Protein AF-A0A2E5G1D0-F1 (afdb_monomer_lite)

Structure (mmCIF, N/CA/C/O backbone):
data_AF-A0A2E5G1D0-F1
#
_entry.id   AF-A0A2E5G1D0-F1
#
loop_
_atom_site.group_PDB
_atom_site.id
_atom_site.type_symbol
_atom_site.label_atom_id
_atom_site.label_alt_id
_atom_site.label_comp_id
_atom_site.label_asym_id
_atom_site.label_entity_id
_atom_site.label_seq_id
_atom_site.pdbx_PDB_ins_code
_atom_site.Cartn_x
_atom_site.Cartn_y
_atom_site.Cartn_z
_atom_site.occupancy
_atom_site.B_iso_or_equiv
_atom_site.auth_seq_id
_atom_site.auth_comp_id
_atom_site.auth_asym_id
_atom_site.auth_atom_id
_atom_site.pdbx_PDB_model_num
ATOM 1 N N . MET A 1 1 ? -22.733 19.654 31.188 1.00 42.91 1 MET A N 1
ATOM 2 C CA . MET A 1 1 ? -24.028 20.032 30.573 1.00 42.91 1 MET A CA 1
ATOM 3 C C . MET A 1 1 ? -23.781 20.364 29.108 1.00 42.91 1 MET A C 1
ATOM 5 O O . MET A 1 1 ? -23.029 21.291 28.839 1.00 42.91 1 MET A O 1
ATOM 9 N N . ILE A 1 2 ? -24.330 19.586 28.171 1.00 40.69 2 ILE A N 1
ATOM 10 C CA . ILE A 1 2 ? -24.191 19.854 26.728 1.00 40.69 2 ILE A CA 1
ATOM 11 C C . ILE A 1 2 ? -25.082 21.053 26.389 1.00 40.69 2 ILE A C 1
ATOM 13 O O . ILE A 1 2 ? -26.274 21.034 26.696 1.00 40.69 2 ILE A O 1
ATOM 17 N N . GLN A 1 3 ? -24.521 22.111 25.799 1.00 69.62 3 GLN A N 1
ATOM 18 C CA . GLN A 1 3 ? -25.298 23.305 25.474 1.00 69.62 3 GLN A CA 1
ATOM 19 C C . GLN A 1 3 ? -26.233 23.012 24.290 1.00 69.62 3 GLN A C 1
ATOM 21 O O . GLN A 1 3 ? -25.892 22.269 23.371 1.00 69.62 3 GLN A O 1
ATOM 26 N N . GLN A 1 4 ? -27.420 23.624 24.266 1.00 58.66 4 GLN A N 1
ATOM 27 C CA . GLN A 1 4 ? -28.449 23.402 23.234 1.00 58.66 4 GLN A CA 1
ATOM 28 C C . GLN A 1 4 ? -27.924 23.639 21.798 1.00 58.66 4 GLN A C 1
ATOM 30 O O . GLN A 1 4 ? -28.352 22.986 20.844 1.00 58.66 4 GLN A O 1
ATOM 35 N N . LYS A 1 5 ? -26.929 24.527 21.658 1.00 51.16 5 LYS A N 1
ATOM 36 C CA . LYS A 1 5 ? -26.198 24.808 20.412 1.00 51.16 5 LYS A CA 1
ATOM 37 C C . LYS A 1 5 ? -25.339 23.628 19.931 1.00 51.16 5 LYS A C 1
ATOM 39 O O . LYS A 1 5 ? -25.249 23.392 18.727 1.00 51.16 5 LYS A O 1
ATOM 44 N N . ASP A 1 6 ? -24.756 22.869 20.856 1.00 48.66 6 ASP A N 1
ATOM 45 C CA . ASP A 1 6 ? -23.910 21.711 20.562 1.00 48.66 6 ASP A CA 1
ATOM 46 C C . ASP A 1 6 ? -24.783 20.534 20.124 1.00 48.66 6 ASP A C 1
ATOM 48 O O . ASP A 1 6 ? -24.482 19.869 19.136 1.00 48.66 6 ASP A O 1
ATOM 52 N N . LEU A 1 7 ? -25.950 20.370 20.759 1.00 51.25 7 LEU A N 1
ATOM 53 C CA . LEU A 1 7 ? -26.967 19.407 20.338 1.00 51.25 7 LEU A CA 1
ATOM 54 C C . LEU A 1 7 ? -27.503 19.714 18.928 1.00 51.25 7 LEU A C 1
ATOM 56 O O . LEU A 1 7 ? -27.699 18.806 18.121 1.00 51.25 7 LEU A O 1
ATOM 60 N N . ALA A 1 8 ? -27.722 20.990 18.599 1.00 59.88 8 ALA A N 1
ATOM 61 C CA . ALA A 1 8 ? -28.153 21.401 17.264 1.00 59.88 8 ALA A CA 1
ATOM 62 C C . ALA A 1 8 ? -27.062 21.188 16.198 1.00 59.88 8 ALA A C 1
ATOM 64 O O . ALA A 1 8 ? -27.377 20.778 15.078 1.00 59.88 8 ALA A O 1
ATOM 65 N N . ARG A 1 9 ? -25.785 21.425 16.538 1.00 57.41 9 ARG A N 1
ATOM 66 C CA . ARG A 1 9 ? -24.637 21.105 15.671 1.00 57.41 9 ARG A CA 1
ATOM 67 C C . ARG A 1 9 ? -24.500 19.604 15.448 1.00 57.41 9 ARG A C 1
ATOM 69 O O . ARG A 1 9 ? -24.369 19.192 14.302 1.00 57.41 9 ARG A O 1
ATOM 76 N N . PHE A 1 10 ? -24.619 18.799 16.501 1.00 51.34 10 PHE A N 1
ATOM 77 C CA . PHE A 1 10 ? -24.565 17.342 16.411 1.00 51.34 10 PHE A CA 1
ATOM 78 C C . PHE A 1 10 ? -25.712 16.773 15.567 1.00 51.34 10 PHE A C 1
ATOM 80 O O . PHE A 1 10 ? -25.482 15.958 14.682 1.00 51.34 10 PHE A O 1
ATOM 87 N N . LYS A 1 11 ? -26.946 17.260 15.754 1.00 53.81 11 LYS A N 1
ATOM 88 C CA . LYS A 1 11 ? -28.095 16.852 14.926 1.00 53.81 11 LYS A CA 1
ATOM 89 C C . LYS A 1 11 ? -27.927 17.232 13.454 1.00 53.81 11 LYS A C 1
ATOM 91 O O . LYS A 1 11 ? -28.353 16.466 12.595 1.00 53.81 11 LYS A O 1
ATOM 96 N N . ARG A 1 12 ? -27.320 18.388 13.147 1.00 54.50 12 ARG A N 1
ATOM 97 C CA . ARG A 1 12 ? -26.972 18.756 11.761 1.00 54.50 12 ARG A CA 1
ATOM 98 C C . ARG A 1 12 ? -25.892 17.845 11.203 1.00 54.50 12 ARG A C 1
ATOM 100 O O . ARG A 1 12 ? -26.099 17.314 10.126 1.00 54.50 12 ARG A O 1
ATOM 107 N N . PHE A 1 13 ? -24.819 17.631 11.960 1.00 52.62 13 PHE A N 1
ATOM 108 C CA . PHE A 1 13 ? -23.730 16.721 11.618 1.00 52.62 13 PHE A CA 1
ATOM 109 C C . PHE A 1 13 ? -24.253 15.315 11.303 1.00 52.62 13 PHE A C 1
ATOM 111 O O . PHE A 1 13 ? -24.001 14.810 10.217 1.00 52.62 13 PHE A O 1
ATOM 118 N N . ALA A 1 14 ? -25.071 14.731 12.182 1.00 51.31 14 ALA A N 1
ATOM 119 C CA . ALA A 1 14 ? -25.704 13.432 11.971 1.00 51.31 14 ALA A CA 1
ATOM 120 C C . ALA A 1 14 ? -26.655 13.422 10.757 1.00 51.31 14 ALA A C 1
ATOM 122 O O . ALA A 1 14 ? -26.628 12.481 9.970 1.00 51.31 14 ALA A O 1
ATOM 123 N N . LYS A 1 15 ? -27.451 14.486 10.548 1.00 52.53 15 LYS A N 1
ATOM 124 C CA . LYS A 1 15 ? -28.311 14.632 9.354 1.00 52.53 15 LYS A CA 1
ATOM 125 C C . LYS A 1 15 ? -27.527 14.765 8.047 1.00 52.53 15 LYS A C 1
ATOM 127 O O . LYS A 1 15 ? -28.057 14.402 7.006 1.00 52.53 15 LYS A O 1
ATOM 132 N N . SER A 1 16 ? -26.296 15.268 8.089 1.00 48.97 16 SER A N 1
ATOM 133 C CA . SER A 1 16 ? -25.366 15.296 6.952 1.00 48.97 16 SER A CA 1
ATOM 134 C C . SER A 1 16 ? -24.532 14.011 6.823 1.00 48.97 16 SER A C 1
ATOM 136 O O . SER A 1 16 ? -23.494 14.028 6.172 1.00 48.97 16 SER A O 1
ATOM 138 N N . SER A 1 17 ? -24.987 12.899 7.412 1.00 45.53 17 SER A N 1
ATOM 139 C CA . SER A 1 17 ? -24.299 11.593 7.447 1.00 45.53 17 SER A CA 1
ATOM 140 C C . SER A 1 17 ? -23.050 11.532 8.338 1.00 45.53 17 SER A C 1
ATOM 142 O O . SER A 1 17 ? -22.237 10.623 8.212 1.00 45.53 17 SER A O 1
ATOM 144 N N . GLY A 1 18 ? -22.883 12.477 9.265 1.00 50.41 18 GLY A N 1
ATOM 145 C CA . GLY A 1 18 ? -21.722 12.549 10.153 1.00 50.41 18 GLY A CA 1
ATOM 146 C C . GLY A 1 18 ? -20.414 12.807 9.399 1.00 50.41 18 GLY A C 1
ATOM 147 O O . GLY A 1 18 ? -20.394 13.509 8.388 1.00 50.41 18 GLY A O 1
ATOM 148 N N . ILE A 1 19 ? -19.302 12.239 9.881 1.00 50.84 19 ILE A N 1
ATOM 149 C CA . ILE A 1 19 ? -18.080 12.087 9.078 1.00 50.84 19 ILE A CA 1
ATOM 150 C C . ILE A 1 19 ? -18.416 11.008 8.038 1.00 50.84 19 ILE A C 1
ATOM 152 O O . ILE A 1 19 ? -18.193 9.827 8.277 1.00 50.84 19 ILE A O 1
ATOM 156 N N . GLY A 1 20 ? -19.027 11.407 6.917 1.00 48.38 20 GLY A N 1
ATOM 157 C CA . GLY A 1 20 ? -19.518 10.477 5.890 1.00 48.38 20 GLY A CA 1
ATOM 158 C C . GLY A 1 20 ? -18.427 9.562 5.315 1.00 48.38 20 GLY A C 1
ATOM 159 O O . GLY A 1 20 ? -18.717 8.437 4.924 1.00 48.38 20 GLY A O 1
ATOM 160 N N . GLN A 1 21 ? -17.167 10.014 5.335 1.00 56.38 21 GLN A N 1
ATOM 161 C CA . GLN A 1 21 ? -15.966 9.196 5.164 1.00 56.38 21 GLN A CA 1
ATOM 162 C C . GLN A 1 21 ? -14.820 9.758 6.011 1.00 56.38 21 GLN A C 1
ATOM 164 O O . GLN A 1 21 ? -14.617 10.974 6.051 1.00 56.38 21 GLN A O 1
ATOM 169 N N . ALA A 1 22 ? -14.052 8.898 6.688 1.00 66.31 22 ALA A N 1
ATOM 170 C CA . ALA A 1 22 ? -12.835 9.338 7.359 1.00 66.31 22 ALA A CA 1
ATOM 171 C C . ALA A 1 22 ? -11.842 9.843 6.304 1.00 66.31 22 ALA A C 1
ATOM 173 O O . ALA A 1 22 ? -11.502 9.116 5.376 1.00 66.31 22 ALA A O 1
ATOM 174 N N . VAL A 1 23 ? -11.337 11.069 6.459 1.00 75.00 23 VAL A N 1
ATOM 175 C CA . VAL A 1 23 ? -10.375 11.689 5.519 1.00 75.00 23 VAL A CA 1
ATOM 176 C C . VAL A 1 23 ? -9.174 10.774 5.243 1.00 75.00 23 VAL A C 1
ATOM 178 O O . VAL A 1 23 ? -8.674 10.705 4.122 1.00 75.00 23 VAL A O 1
ATOM 181 N N . ASN A 1 24 ? -8.751 10.025 6.260 1.00 81.44 24 ASN A N 1
ATOM 182 C CA . ASN A 1 24 ? -7.641 9.084 6.175 1.00 81.44 24 ASN A CA 1
ATOM 183 C C . ASN A 1 24 ? -7.979 7.832 5.350 1.00 81.44 24 ASN A C 1
ATOM 185 O O . ASN A 1 24 ? -7.092 7.306 4.684 1.00 81.44 24 ASN A O 1
ATOM 189 N N . LEU A 1 25 ? -9.249 7.408 5.313 1.00 85.81 25 LEU A N 1
ATOM 190 C CA . LEU A 1 25 ? -9.719 6.349 4.416 1.00 85.81 25 LEU A CA 1
ATOM 191 C C . LEU A 1 25 ? -9.649 6.809 2.959 1.00 85.81 25 LEU A C 1
ATOM 193 O O . LEU A 1 25 ? -9.061 6.124 2.132 1.00 85.81 25 LEU A O 1
ATOM 197 N N . THR A 1 26 ? -10.183 7.993 2.647 1.00 88.19 26 THR A N 1
ATOM 198 C CA . THR A 1 26 ? -10.142 8.539 1.281 1.00 88.19 26 THR A CA 1
ATOM 199 C C . THR A 1 26 ? -8.700 8.713 0.800 1.00 88.19 26 THR A C 1
ATOM 201 O O . THR A 1 26 ? -8.365 8.344 -0.325 1.00 88.19 26 THR A O 1
ATOM 204 N N . LYS A 1 27 ? -7.816 9.228 1.664 1.00 90.25 27 LYS A N 1
ATOM 205 C CA . LYS A 1 27 ? -6.396 9.389 1.340 1.00 90.25 27 LYS A CA 1
ATOM 206 C C . LYS A 1 27 ? -5.689 8.045 1.146 1.00 90.25 27 LYS A C 1
ATOM 208 O O . LYS A 1 27 ? -4.978 7.882 0.159 1.00 90.25 27 LYS A O 1
ATOM 213 N N . GLY A 1 28 ? -5.908 7.078 2.037 1.00 92.69 28 GLY A N 1
ATOM 214 C CA . GLY A 1 28 ? -5.351 5.731 1.903 1.00 92.69 28 GLY A CA 1
ATOM 215 C C . GLY A 1 28 ? -5.832 5.014 0.637 1.00 92.69 28 GLY A C 1
ATOM 216 O O . GLY A 1 28 ? -5.042 4.350 -0.030 1.00 92.69 28 GLY A O 1
ATOM 217 N N . GLN A 1 29 ? -7.098 5.186 0.252 1.00 94.75 29 GLN A N 1
ATOM 218 C CA . GLN A 1 29 ? -7.652 4.649 -0.996 1.00 94.75 29 GLN A CA 1
ATOM 219 C C . GLN A 1 29 ? -7.019 5.285 -2.237 1.00 94.75 29 GLN A C 1
ATOM 221 O O . GLN A 1 29 ? -6.691 4.568 -3.180 1.00 94.75 29 GLN A O 1
ATOM 226 N N . ALA A 1 30 ? -6.808 6.604 -2.232 1.00 94.75 30 ALA A N 1
ATOM 227 C CA . ALA A 1 30 ? -6.166 7.304 -3.342 1.00 94.75 30 ALA A CA 1
ATOM 228 C C . ALA A 1 30 ? -4.717 6.838 -3.552 1.00 94.75 30 ALA A C 1
ATOM 230 O O . ALA A 1 30 ? -4.339 6.501 -4.672 1.00 94.75 30 ALA A O 1
ATOM 231 N N . ILE A 1 31 ? -3.927 6.739 -2.474 1.00 96.44 31 ILE A N 1
ATOM 232 C CA . ILE A 1 31 ? -2.549 6.229 -2.557 1.00 96.44 31 ILE A CA 1
ATOM 233 C C . ILE A 1 31 ? -2.560 4.776 -3.046 1.00 96.44 31 ILE A C 1
ATOM 235 O O . ILE A 1 31 ? -1.776 4.419 -3.919 1.00 96.44 31 ILE A O 1
ATOM 239 N N . LYS A 1 32 ? -3.477 3.940 -2.539 1.00 97.31 32 LYS A N 1
ATOM 240 C CA . LYS A 1 32 ? -3.596 2.537 -2.963 1.00 97.31 32 LYS A CA 1
ATOM 241 C C . LYS A 1 32 ? -3.893 2.419 -4.459 1.00 97.31 32 LYS A C 1
ATOM 243 O O . LYS A 1 32 ? -3.304 1.571 -5.119 1.00 97.31 32 LYS A O 1
ATOM 248 N N . ALA A 1 33 ? -4.788 3.254 -4.987 1.00 97.19 33 ALA A N 1
ATOM 249 C CA . ALA A 1 33 ? -5.126 3.266 -6.408 1.00 97.19 33 ALA A CA 1
ATOM 250 C C . ALA A 1 33 ? -3.924 3.666 -7.278 1.00 97.19 33 ALA A C 1
ATOM 252 O O . ALA A 1 33 ? -3.650 3.001 -8.274 1.00 97.19 33 ALA A O 1
ATOM 253 N N . ASP A 1 34 ? -3.177 4.695 -6.869 1.00 96.31 34 ASP A N 1
ATOM 254 C CA . ASP A 1 34 ? -1.943 5.108 -7.545 1.00 96.31 34 ASP A CA 1
ATOM 255 C C . ASP A 1 34 ? -0.890 3.992 -7.547 1.00 96.31 34 ASP A C 1
ATOM 257 O O . ASP A 1 34 ? -0.278 3.709 -8.576 1.00 96.31 34 ASP A O 1
ATOM 261 N N . VAL A 1 35 ? -0.705 3.326 -6.405 1.00 97.38 35 VAL A N 1
ATOM 262 C CA . VAL A 1 35 ? 0.211 2.188 -6.272 1.00 97.38 35 VAL A CA 1
ATOM 263 C C . VAL A 1 35 ? -0.225 1.027 -7.171 1.00 97.38 35 VAL A C 1
ATOM 265 O O . VAL A 1 35 ? 0.602 0.488 -7.901 1.00 97.38 35 VAL A O 1
ATOM 268 N N . ALA A 1 36 ? -1.513 0.675 -7.179 1.00 97.25 36 ALA A N 1
ATOM 269 C CA . ALA A 1 36 ? -2.047 -0.402 -8.011 1.00 97.25 36 ALA A CA 1
ATOM 270 C C . ALA A 1 36 ? -1.873 -0.128 -9.514 1.00 97.25 36 ALA A C 1
ATOM 272 O O . ALA A 1 36 ? -1.530 -1.039 -10.267 1.00 97.25 36 ALA A O 1
ATOM 273 N N . ALA A 1 37 ? -2.073 1.121 -9.947 1.00 95.81 37 ALA A N 1
ATOM 274 C CA . ALA A 1 37 ? -1.852 1.520 -11.334 1.00 95.81 37 ALA A CA 1
ATOM 275 C C . ALA A 1 37 ? -0.384 1.321 -11.744 1.00 95.81 37 ALA A C 1
ATOM 277 O O . ALA A 1 37 ? -0.118 0.661 -12.745 1.00 95.81 37 ALA A O 1
ATOM 278 N N . MET A 1 38 ? 0.565 1.787 -10.923 1.00 96.75 38 MET A N 1
ATOM 279 C CA . MET A 1 38 ? 1.992 1.591 -11.199 1.00 96.75 38 MET A CA 1
ATOM 280 C C . MET A 1 38 ? 2.400 0.116 -11.192 1.00 96.75 38 MET A C 1
ATOM 282 O O . MET A 1 38 ? 3.178 -0.295 -12.047 1.00 96.75 38 MET A O 1
ATOM 286 N N . MET A 1 39 ? 1.869 -0.693 -10.266 1.00 95.38 39 MET A N 1
ATOM 287 C CA . MET A 1 39 ? 2.109 -2.143 -10.253 1.00 95.38 39 MET A CA 1
ATOM 288 C C . MET A 1 39 ? 1.682 -2.786 -11.574 1.00 95.38 39 MET A C 1
ATOM 290 O O . MET A 1 39 ? 2.439 -3.563 -12.153 1.00 95.38 39 MET A O 1
ATOM 294 N N . ALA A 1 40 ? 0.486 -2.445 -12.062 1.00 95.00 40 ALA A N 1
ATOM 295 C CA . ALA A 1 40 ? -0.016 -2.955 -13.331 1.00 95.00 40 ALA A CA 1
ATOM 296 C C . ALA A 1 40 ? 0.871 -2.507 -14.502 1.00 95.00 40 ALA A C 1
ATOM 298 O O . ALA A 1 40 ? 1.248 -3.333 -15.329 1.00 95.00 40 ALA A O 1
ATOM 299 N N . SER A 1 41 ? 1.263 -1.231 -14.537 1.00 95.69 41 SER A N 1
ATOM 300 C CA . SER A 1 41 ? 2.150 -0.685 -15.569 1.00 95.69 41 SER A CA 1
ATOM 301 C C . SER A 1 41 ? 3.525 -1.358 -15.584 1.00 95.69 41 SER A C 1
ATOM 303 O O . SER A 1 41 ? 4.009 -1.724 -16.653 1.00 95.69 41 SER A O 1
ATOM 305 N N . PHE A 1 42 ? 4.149 -1.556 -14.419 1.00 94.44 42 PHE A N 1
ATOM 306 C CA . PHE A 1 42 ? 5.469 -2.185 -14.314 1.00 94.44 42 PHE A CA 1
ATOM 307 C C . PHE A 1 42 ? 5.430 -3.674 -14.647 1.00 94.44 42 PHE A C 1
ATOM 309 O O . PHE A 1 42 ? 6.320 -4.168 -15.334 1.00 94.44 42 PHE A O 1
ATOM 316 N N . SER A 1 43 ? 4.378 -4.377 -14.223 1.00 90.88 43 SER A N 1
ATOM 317 C CA . SER A 1 43 ? 4.178 -5.777 -14.596 1.00 90.88 43 SER A CA 1
ATOM 318 C C . SER A 1 43 ? 3.940 -5.932 -16.097 1.00 90.88 43 SER A C 1
ATOM 320 O O . SER A 1 43 ? 4.459 -6.867 -16.689 1.00 90.88 43 SER A O 1
ATOM 322 N N . ALA A 1 44 ? 3.172 -5.034 -16.718 1.00 91.44 44 ALA A N 1
ATOM 323 C CA . ALA A 1 44 ? 2.834 -5.125 -18.137 1.00 91.44 44 ALA A CA 1
ATOM 324 C C . ALA A 1 44 ? 3.973 -4.683 -19.069 1.00 91.44 44 ALA A C 1
ATOM 326 O O . ALA A 1 44 ? 3.970 -5.040 -20.245 1.00 91.44 44 ALA A O 1
ATOM 327 N N . CYS A 1 45 ? 4.924 -3.874 -18.587 1.00 92.31 45 CYS A N 1
ATOM 328 C CA . CYS A 1 45 ? 6.049 -3.420 -19.406 1.00 92.31 45 CYS A CA 1
ATOM 329 C C . CYS A 1 45 ? 7.237 -4.393 -19.413 1.00 92.31 45 CYS A C 1
ATOM 331 O O . CYS A 1 45 ? 8.175 -4.199 -20.185 1.00 92.31 45 CYS A O 1
ATOM 333 N N . MET A 1 46 ? 7.220 -5.411 -18.557 1.00 90.81 46 MET A N 1
ATOM 334 C CA . MET A 1 46 ? 8.196 -6.495 -18.545 1.00 90.81 46 MET A CA 1
ATOM 335 C C . MET A 1 46 ? 7.684 -7.646 -19.416 1.00 90.81 46 MET A C 1
ATOM 337 O O . MET A 1 46 ? 6.520 -8.020 -19.328 1.00 90.81 46 MET A O 1
ATOM 341 N N . ASP A 1 47 ? 8.550 -8.172 -20.273 1.00 87.44 47 ASP A N 1
ATOM 342 C CA . ASP A 1 47 ? 8.278 -9.308 -21.151 1.00 87.44 47 ASP A CA 1
ATOM 343 C C . ASP A 1 47 ? 9.069 -10.517 -20.638 1.00 87.44 47 ASP A C 1
ATOM 345 O O . ASP A 1 47 ? 10.302 -10.475 -20.578 1.00 87.44 47 ASP A O 1
ATOM 349 N N . ASP A 1 48 ? 8.355 -11.567 -20.229 1.00 83.44 48 ASP A N 1
ATOM 350 C CA . ASP A 1 48 ? 8.939 -12.778 -19.638 1.00 83.44 48 ASP A CA 1
ATOM 351 C C . ASP A 1 48 ? 9.827 -13.545 -20.633 1.00 83.44 48 ASP A C 1
ATOM 353 O O . ASP A 1 48 ? 10.748 -14.254 -20.219 1.00 83.44 48 ASP A O 1
ATOM 357 N N . ASP A 1 49 ? 9.597 -13.368 -21.938 1.00 83.44 49 ASP A N 1
ATOM 358 C CA . ASP A 1 49 ? 10.341 -14.049 -22.998 1.00 83.44 49 ASP A CA 1
ATOM 359 C C . ASP A 1 49 ? 11.577 -13.248 -23.466 1.00 83.44 49 ASP A C 1
ATOM 361 O O . ASP A 1 49 ? 12.397 -13.743 -24.249 1.00 83.44 49 ASP A O 1
ATOM 365 N N . ALA A 1 50 ? 11.756 -12.009 -22.989 1.00 85.56 50 ALA A N 1
ATOM 366 C CA . ALA A 1 50 ? 12.845 -11.134 -23.410 1.00 85.56 50 ALA A CA 1
ATOM 367 C C . ALA A 1 50 ? 14.160 -11.384 -22.640 1.00 85.56 50 ALA A C 1
ATOM 369 O O . ALA A 1 50 ? 14.244 -11.290 -21.416 1.00 85.56 50 ALA A O 1
ATOM 370 N N . ASP A 1 51 ? 15.260 -11.596 -23.373 1.00 87.12 51 ASP A N 1
ATOM 371 C CA . ASP A 1 51 ? 16.603 -11.713 -22.784 1.00 87.12 51 ASP A CA 1
ATOM 372 C C . ASP A 1 51 ? 17.240 -10.331 -22.533 1.00 87.12 51 ASP A C 1
ATOM 374 O O . ASP A 1 51 ? 18.074 -9.831 -23.297 1.00 87.12 51 ASP A O 1
ATOM 378 N N . TYR A 1 52 ? 16.851 -9.697 -21.424 1.00 90.44 52 TYR A N 1
ATOM 379 C CA . TYR A 1 52 ? 17.355 -8.382 -21.006 1.00 90.44 52 TYR A CA 1
ATOM 380 C C . TYR A 1 52 ? 18.847 -8.356 -20.642 1.00 90.44 52 TYR A C 1
ATOM 382 O O . TYR A 1 52 ? 19.470 -7.286 -20.657 1.00 90.44 52 TYR A O 1
ATOM 390 N N . VAL A 1 53 ? 19.438 -9.518 -20.340 1.00 89.56 53 VAL A N 1
ATOM 391 C CA . VAL A 1 53 ? 20.876 -9.657 -20.071 1.00 89.56 53 VAL A CA 1
ATOM 392 C C . VAL A 1 53 ? 21.649 -9.542 -21.375 1.00 89.56 53 VAL A C 1
ATOM 394 O O . VAL A 1 53 ? 22.540 -8.700 -21.484 1.00 89.56 53 VAL A O 1
ATOM 397 N N . ALA A 1 54 ? 21.264 -10.313 -22.396 1.00 85.19 54 ALA A N 1
ATOM 398 C CA . ALA A 1 54 ? 21.837 -10.188 -23.733 1.00 85.19 54 ALA A CA 1
ATOM 399 C C . ALA A 1 54 ? 21.564 -8.803 -24.344 1.00 85.19 54 ALA A C 1
ATOM 401 O O . ALA A 1 54 ? 22.421 -8.249 -25.036 1.00 85.19 54 ALA A O 1
ATOM 402 N N . GLY A 1 55 ? 20.411 -8.206 -24.027 1.00 83.25 55 GLY A N 1
ATOM 403 C CA . GLY A 1 55 ? 20.087 -6.822 -24.371 1.00 83.25 55 GLY A CA 1
ATOM 404 C C . GLY A 1 55 ? 20.977 -5.777 -23.681 1.00 83.25 55 GLY A C 1
ATOM 405 O O . GLY A 1 55 ? 21.067 -4.645 -24.153 1.00 83.25 55 GLY A O 1
ATOM 406 N N . GLY A 1 56 ? 21.676 -6.125 -22.597 1.00 89.69 56 GLY A N 1
ATOM 407 C CA . GLY A 1 56 ? 22.515 -5.192 -21.840 1.00 89.69 56 GLY A CA 1
ATOM 408 C C . GLY A 1 56 ? 21.716 -4.131 -21.076 1.00 89.69 56 GLY A C 1
ATOM 409 O O . GLY A 1 56 ? 22.218 -3.031 -20.858 1.00 89.69 56 GLY A O 1
ATOM 410 N N . VAL A 1 57 ? 20.472 -4.442 -20.698 1.00 94.50 57 VAL A N 1
ATOM 411 C CA . VAL A 1 57 ? 19.544 -3.529 -20.000 1.00 94.50 57 VAL A CA 1
ATOM 412 C C . VAL A 1 57 ? 19.053 -4.089 -18.659 1.00 94.50 57 VAL A C 1
ATOM 414 O O . VAL A 1 57 ? 18.163 -3.518 -18.036 1.00 94.50 57 VAL A O 1
ATOM 417 N N . GLN A 1 58 ? 19.675 -5.169 -18.172 1.00 94.75 58 GLN A N 1
ATOM 418 C CA . GLN A 1 58 ? 19.302 -5.858 -16.931 1.00 94.75 58 GLN A CA 1
ATOM 419 C C . GLN A 1 58 ? 19.232 -4.935 -15.700 1.00 94.75 58 GLN A C 1
ATOM 421 O O . GLN A 1 58 ? 18.393 -5.122 -14.823 1.00 94.75 58 GLN A O 1
ATOM 426 N N . SER A 1 59 ? 20.090 -3.915 -15.607 1.00 96.31 59 SER A N 1
ATOM 427 C CA . SER A 1 59 ? 20.053 -2.980 -14.474 1.00 96.31 59 SER A CA 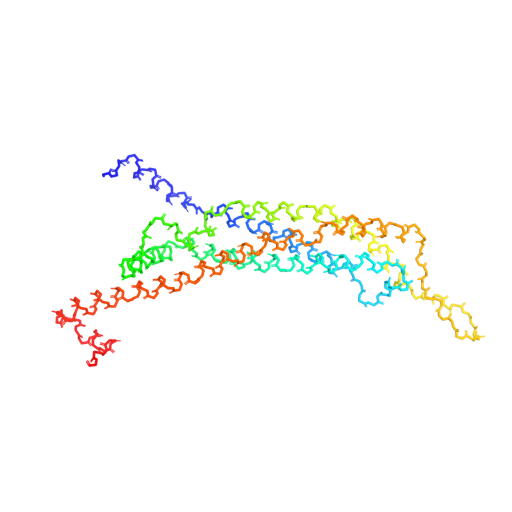1
ATOM 428 C C . SER A 1 59 ? 18.722 -2.229 -14.378 1.00 96.31 59 SER A C 1
ATOM 430 O O . SER A 1 59 ? 18.227 -2.011 -13.275 1.00 96.31 59 SER A O 1
ATOM 432 N N . LEU A 1 60 ? 18.120 -1.870 -15.519 1.00 97.50 60 LEU A N 1
ATOM 433 C CA . LEU A 1 60 ? 16.809 -1.222 -15.553 1.00 97.50 60 LEU A CA 1
ATOM 434 C C . LEU A 1 60 ? 15.719 -2.187 -15.081 1.00 97.50 60 LEU A C 1
ATOM 436 O O . LEU A 1 60 ? 14.915 -1.827 -14.225 1.00 97.50 60 LEU A O 1
ATOM 440 N N . THR A 1 61 ? 15.721 -3.422 -15.584 1.00 96.31 61 THR A N 1
ATOM 441 C CA . THR A 1 61 ? 14.708 -4.419 -15.215 1.00 96.31 61 THR A CA 1
ATOM 442 C C . THR A 1 61 ? 14.798 -4.803 -13.742 1.00 96.31 61 THR A C 1
ATOM 444 O O . THR A 1 61 ? 13.777 -4.889 -13.070 1.00 96.31 61 THR A O 1
ATOM 447 N N . ASN A 1 62 ? 16.008 -4.927 -13.189 1.00 96.44 62 ASN A N 1
ATOM 448 C CA . ASN A 1 62 ? 16.209 -5.167 -11.758 1.00 96.44 62 ASN A CA 1
ATOM 449 C C . ASN A 1 62 ? 15.649 -4.024 -10.895 1.00 96.44 62 ASN A C 1
ATOM 451 O O . ASN A 1 62 ? 15.046 -4.281 -9.849 1.00 96.44 62 ASN A O 1
ATOM 455 N N . ALA A 1 63 ? 15.823 -2.770 -11.328 1.00 97.69 63 ALA A N 1
ATOM 456 C CA . ALA A 1 63 ? 15.263 -1.616 -10.632 1.00 97.69 63 ALA A CA 1
ATOM 457 C C . ALA A 1 63 ? 13.724 -1.614 -10.686 1.00 97.69 63 ALA A C 1
ATOM 459 O O . ALA A 1 63 ? 13.084 -1.420 -9.653 1.00 97.69 63 ALA A O 1
ATOM 460 N N . ILE A 1 64 ? 13.129 -1.905 -11.852 1.00 97.62 64 ILE A N 1
ATOM 461 C CA . ILE A 1 64 ? 11.669 -2.024 -12.023 1.00 97.62 64 ILE A CA 1
ATOM 462 C C . ILE A 1 64 ? 11.106 -3.132 -11.123 1.00 97.62 64 ILE A C 1
ATOM 464 O O . ILE A 1 64 ? 10.134 -2.897 -10.406 1.00 97.62 64 ILE A O 1
ATOM 468 N N . THR A 1 65 ? 11.732 -4.311 -11.099 1.00 96.19 65 THR A N 1
ATOM 469 C CA . THR A 1 65 ? 11.320 -5.431 -10.238 1.00 96.19 65 THR A CA 1
ATOM 470 C C . THR A 1 65 ? 11.406 -5.072 -8.756 1.00 96.19 65 THR A C 1
ATOM 472 O O . THR A 1 65 ? 10.477 -5.359 -8.002 1.00 96.19 65 THR A O 1
ATOM 475 N N . SER A 1 66 ? 12.479 -4.398 -8.331 1.00 96.75 66 SER A N 1
ATOM 476 C CA . SER A 1 66 ? 12.646 -3.978 -6.931 1.00 96.75 66 SER A CA 1
ATOM 477 C C . SER A 1 66 ? 11.554 -2.991 -6.508 1.00 96.75 66 SER A C 1
ATOM 479 O O . SER A 1 66 ? 10.881 -3.207 -5.500 1.00 96.75 66 SER A O 1
ATOM 481 N N . LEU A 1 67 ? 11.306 -1.961 -7.326 1.00 97.31 67 LEU A N 1
ATOM 482 C CA . LEU A 1 67 ? 10.234 -0.993 -7.080 1.00 97.31 67 LEU A CA 1
ATOM 483 C C . LEU A 1 67 ? 8.853 -1.658 -7.100 1.00 97.31 67 LEU A C 1
ATOM 485 O O . LEU A 1 67 ? 8.013 -1.340 -6.265 1.00 97.31 67 LEU A O 1
ATOM 489 N N . SER A 1 68 ? 8.620 -2.613 -8.003 1.00 96.38 68 SER A N 1
ATOM 490 C CA . SER A 1 68 ? 7.369 -3.383 -8.062 1.00 96.38 68 SER A CA 1
ATOM 491 C C . SER A 1 68 ? 7.124 -4.186 -6.783 1.00 96.38 68 SER A C 1
ATOM 493 O O . SER A 1 68 ? 5.992 -4.246 -6.300 1.00 96.38 68 SER A O 1
ATOM 495 N N . GLY A 1 69 ? 8.177 -4.764 -6.196 1.00 96.50 69 GLY A N 1
ATOM 496 C CA . GLY A 1 69 ? 8.101 -5.450 -4.906 1.00 96.50 69 GLY A CA 1
ATOM 497 C C . GLY A 1 69 ? 7.671 -4.516 -3.773 1.00 96.50 69 GLY A C 1
ATOM 498 O O . GLY A 1 69 ? 6.759 -4.839 -3.013 1.00 96.50 69 GLY A O 1
ATOM 499 N N . GLU A 1 70 ? 8.258 -3.322 -3.699 1.00 97.06 70 GLU A N 1
ATOM 500 C CA . GLU A 1 70 ? 7.870 -2.318 -2.701 1.00 97.06 70 GLU A CA 1
ATOM 501 C C . GLU A 1 70 ? 6.455 -1.776 -2.914 1.00 97.06 70 GLU A C 1
ATOM 503 O O . GLU A 1 70 ? 5.716 -1.599 -1.946 1.00 97.06 70 GLU A O 1
ATOM 508 N N . LEU A 1 71 ? 6.050 -1.548 -4.166 1.00 97.62 71 LEU A N 1
ATOM 509 C CA . LEU A 1 71 ? 4.678 -1.163 -4.496 1.00 97.62 71 LEU A CA 1
ATOM 510 C C . LEU A 1 71 ? 3.685 -2.245 -4.053 1.00 97.62 71 LEU A C 1
ATOM 512 O O . LEU A 1 71 ? 2.647 -1.925 -3.479 1.00 97.62 71 LEU A O 1
ATOM 516 N N . THR A 1 72 ? 4.023 -3.521 -4.249 1.00 97.44 72 THR A N 1
ATOM 517 C CA . THR A 1 72 ? 3.198 -4.656 -3.807 1.00 97.44 72 THR A CA 1
ATOM 518 C C . THR A 1 72 ? 3.040 -4.674 -2.285 1.00 97.44 72 THR A C 1
ATOM 520 O O . THR A 1 72 ? 1.917 -4.802 -1.790 1.00 97.44 72 THR A O 1
ATOM 523 N N . ASP A 1 73 ? 4.132 -4.507 -1.531 1.00 97.12 73 ASP A N 1
ATOM 524 C CA . ASP A 1 73 ? 4.062 -4.439 -0.065 1.00 97.12 73 ASP A CA 1
ATOM 525 C C . ASP A 1 73 ? 3.232 -3.230 0.394 1.00 97.12 73 ASP A C 1
ATOM 527 O O . ASP A 1 73 ? 2.273 -3.389 1.155 1.00 97.12 73 ASP A O 1
ATOM 531 N N . ALA A 1 74 ? 3.510 -2.037 -0.144 1.00 97.50 74 ALA A N 1
ATOM 532 C CA . ALA A 1 74 ? 2.763 -0.821 0.164 1.00 97.50 74 ALA A CA 1
ATOM 533 C C . ALA A 1 74 ? 1.263 -0.971 -0.139 1.00 97.50 74 ALA A C 1
ATOM 535 O O . ALA A 1 74 ? 0.426 -0.573 0.675 1.00 97.50 74 ALA A O 1
ATOM 536 N N . HIS A 1 75 ? 0.909 -1.592 -1.269 1.00 98.06 75 HIS A N 1
ATOM 537 C CA . HIS A 1 75 ? -0.474 -1.898 -1.626 1.00 98.06 75 HIS A CA 1
ATOM 538 C C . HIS A 1 75 ? -1.140 -2.802 -0.583 1.00 98.06 75 HIS A C 1
ATOM 540 O O . HIS A 1 75 ? -2.250 -2.505 -0.139 1.00 98.06 75 HIS A O 1
ATOM 546 N N . GLY A 1 76 ? -0.463 -3.872 -0.154 1.00 97.69 76 GLY A N 1
ATOM 547 C CA . GLY A 1 76 ? -0.962 -4.781 0.880 1.00 97.69 76 GLY A CA 1
ATOM 548 C C . GLY A 1 76 ? -1.177 -4.088 2.229 1.00 97.69 76 GLY A C 1
ATOM 549 O O . GLY A 1 76 ? -2.214 -4.281 2.868 1.00 97.69 76 GLY A O 1
ATOM 550 N N . LYS A 1 77 ? -0.246 -3.222 2.652 1.00 97.25 77 LYS A N 1
ATOM 551 C CA . LYS A 1 77 ? -0.396 -2.447 3.898 1.00 97.25 77 LYS A CA 1
ATOM 552 C C . LYS A 1 77 ? -1.540 -1.440 3.816 1.00 97.25 77 LYS A C 1
ATOM 554 O O . LYS A 1 77 ? -2.312 -1.323 4.766 1.00 97.25 77 LYS A O 1
ATOM 559 N N . LEU A 1 78 ? -1.684 -0.748 2.686 1.00 96.56 78 LEU A N 1
ATOM 560 C CA . LEU A 1 78 ? -2.790 0.181 2.454 1.00 96.56 78 LEU A CA 1
ATOM 561 C C . LEU A 1 78 ? -4.142 -0.532 2.386 1.00 96.56 78 LEU A C 1
ATOM 563 O O . LEU A 1 78 ? -5.139 0.021 2.844 1.00 96.56 78 LEU A O 1
ATOM 567 N N . ASP A 1 79 ? -4.201 -1.745 1.838 1.00 97.00 79 ASP A N 1
ATOM 568 C CA . ASP A 1 79 ? -5.423 -2.547 1.827 1.00 97.00 79 ASP A CA 1
ATOM 569 C C . ASP A 1 79 ? -5.883 -2.894 3.248 1.00 97.00 79 ASP A C 1
ATOM 571 O O . ASP A 1 79 ? -7.008 -2.565 3.628 1.00 97.00 79 ASP A O 1
ATOM 575 N N . ALA A 1 80 ? -4.979 -3.442 4.066 1.00 95.00 80 ALA A N 1
ATOM 576 C CA . ALA A 1 80 ? -5.256 -3.751 5.467 1.00 95.00 80 ALA A CA 1
ATOM 577 C C . ALA A 1 80 ? -5.658 -2.497 6.264 1.00 95.00 80 ALA A C 1
ATOM 579 O O . ALA A 1 80 ? -6.629 -2.513 7.023 1.00 95.00 80 ALA A O 1
ATOM 580 N N . TRP A 1 81 ? -4.953 -1.383 6.053 1.00 94.12 81 TRP A N 1
ATOM 581 C CA . TRP A 1 81 ? -5.251 -0.098 6.680 1.00 94.12 81 TRP A CA 1
ATOM 582 C C . TRP A 1 81 ? -6.647 0.425 6.325 1.00 94.12 81 TRP A C 1
ATOM 584 O O . TRP A 1 81 ? -7.435 0.772 7.208 1.00 94.12 81 TRP A O 1
ATOM 594 N N . ASN A 1 82 ? -6.977 0.459 5.032 1.00 93.81 82 ASN A N 1
ATOM 595 C CA . ASN A 1 82 ? -8.281 0.908 4.552 1.00 93.81 82 ASN A CA 1
ATOM 596 C C . ASN A 1 82 ? -9.402 -0.005 5.068 1.00 93.81 82 ASN A C 1
ATOM 598 O O . ASN A 1 82 ? -10.453 0.492 5.476 1.00 93.81 82 ASN A O 1
ATOM 602 N N . GLY A 1 83 ? -9.166 -1.321 5.102 1.00 92.19 83 GLY A N 1
ATOM 603 C CA . GLY A 1 83 ? -10.086 -2.299 5.679 1.00 92.19 83 GLY A CA 1
ATOM 604 C C . GLY A 1 83 ? -10.349 -2.047 7.165 1.00 92.19 83 GLY A C 1
ATOM 605 O O . GLY A 1 83 ? -11.508 -2.013 7.585 1.00 92.19 83 GLY A O 1
ATOM 606 N N . TYR A 1 84 ? -9.297 -1.783 7.946 1.00 91.56 84 TYR A N 1
ATOM 607 C CA . TYR A 1 84 ? -9.431 -1.438 9.361 1.00 91.56 84 TYR A CA 1
ATOM 608 C C . TYR A 1 84 ? -10.266 -0.169 9.564 1.00 91.56 84 TYR A C 1
ATOM 610 O O . TYR A 1 84 ? -11.210 -0.184 10.351 1.00 91.56 84 TYR A O 1
ATOM 618 N N . ILE A 1 85 ? -9.970 0.921 8.845 1.00 88.62 85 ILE A N 1
ATOM 619 C CA . ILE A 1 85 ? -10.719 2.177 9.007 1.00 88.62 85 ILE A CA 1
ATOM 620 C C . ILE A 1 85 ? -12.181 2.003 8.585 1.00 88.62 85 ILE A C 1
ATOM 622 O O . ILE A 1 85 ? -13.075 2.460 9.295 1.00 88.62 85 ILE A O 1
ATOM 626 N N . ALA A 1 86 ? -12.446 1.317 7.470 1.00 88.31 86 ALA A N 1
ATOM 627 C CA . ALA A 1 86 ? -13.811 1.056 7.014 1.00 88.31 86 ALA A CA 1
ATOM 628 C C . ALA A 1 86 ? -14.629 0.262 8.049 1.00 88.31 86 ALA A C 1
ATOM 630 O O . ALA A 1 86 ? -15.824 0.510 8.220 1.00 88.31 86 ALA A O 1
ATOM 631 N N . LEU A 1 87 ? -13.988 -0.668 8.762 1.00 85.94 87 LEU A N 1
ATOM 632 C CA . LEU A 1 87 ? -14.598 -1.389 9.873 1.00 85.94 87 LEU A CA 1
ATOM 633 C C . LEU A 1 87 ? -14.823 -0.472 11.083 1.00 85.94 87 LEU A C 1
ATOM 635 O O . LEU A 1 87 ? -15.947 -0.369 11.570 1.00 85.94 87 LEU A O 1
ATOM 639 N N . ALA A 1 88 ? -13.774 0.220 11.532 1.00 82.12 88 ALA A N 1
ATOM 640 C CA . ALA A 1 88 ? -13.776 1.044 12.740 1.00 82.12 88 ALA A CA 1
ATOM 641 C C . ALA A 1 88 ? -14.680 2.285 12.646 1.00 82.12 88 ALA A C 1
ATOM 643 O O . ALA A 1 88 ? -15.055 2.859 13.663 1.00 82.12 88 ALA A O 1
ATOM 644 N N . MET A 1 89 ? -15.053 2.706 11.438 1.00 77.38 89 MET A N 1
ATOM 645 C CA . MET A 1 89 ? -16.009 3.792 11.226 1.00 77.38 89 MET A CA 1
ATOM 646 C C . MET A 1 89 ? -17.472 3.410 11.500 1.00 77.38 89 MET A C 1
ATOM 648 O O . MET A 1 89 ? -18.321 4.302 11.549 1.00 77.38 89 MET A O 1
ATOM 652 N N . LYS A 1 90 ? -17.802 2.121 11.657 1.00 81.31 90 LYS A N 1
ATOM 653 C CA . LYS A 1 90 ? -19.168 1.709 12.009 1.00 81.31 90 LYS A CA 1
ATOM 654 C C . LYS A 1 90 ? -19.471 2.150 13.451 1.00 81.31 90 LYS A C 1
ATOM 656 O O . LYS A 1 90 ? -18.693 1.805 14.340 1.00 81.31 90 LYS A O 1
ATOM 661 N N . PRO A 1 91 ? -20.565 2.888 13.720 1.00 74.50 91 PRO A N 1
ATOM 662 C CA . PRO A 1 91 ? -20.840 3.424 15.055 1.00 74.50 91 PRO A CA 1
ATOM 663 C C . PRO A 1 91 ? -20.846 2.369 16.168 1.00 74.50 91 PRO A C 1
ATOM 665 O O . PRO A 1 91 ? -20.297 2.599 17.243 1.00 74.50 91 PRO A O 1
ATOM 668 N N . GLU A 1 92 ? -21.431 1.202 15.910 1.00 76.88 92 GLU A N 1
ATOM 669 C CA . GLU A 1 92 ? -21.514 0.098 16.869 1.00 76.88 92 GLU A CA 1
ATOM 670 C C . GLU A 1 92 ? -20.133 -0.495 17.159 1.00 76.88 92 GLU A C 1
ATOM 672 O O . GLU A 1 92 ? -19.805 -0.787 18.309 1.00 76.88 92 GLU A O 1
ATOM 677 N N . GLU A 1 93 ? -19.309 -0.627 16.119 1.00 80.81 93 GLU A N 1
ATOM 678 C CA . GLU A 1 93 ? -17.938 -1.120 16.219 1.00 80.81 93 GLU A CA 1
ATOM 679 C C . GLU A 1 93 ? -17.084 -0.163 17.054 1.00 80.81 93 GLU A C 1
ATOM 681 O O . GLU A 1 93 ? -16.435 -0.585 18.009 1.00 80.81 93 GLU A O 1
ATOM 686 N N . LEU A 1 94 ? -17.141 1.133 16.740 1.00 78.19 94 LEU A N 1
ATOM 687 C CA . LEU A 1 94 ? -16.393 2.161 17.454 1.00 78.19 94 LEU A CA 1
ATOM 688 C C . LEU A 1 94 ? -16.772 2.202 18.939 1.00 78.19 94 LEU A C 1
ATOM 690 O O . LEU A 1 94 ? -15.893 2.266 19.795 1.00 78.19 94 LEU A O 1
ATOM 694 N N . ASN A 1 95 ? -18.071 2.127 19.245 1.00 77.94 95 ASN A N 1
ATOM 695 C CA . ASN A 1 95 ? -18.570 2.110 20.620 1.00 77.94 95 ASN A CA 1
ATOM 696 C C . ASN A 1 95 ? -18.115 0.859 21.378 1.00 77.94 95 ASN A C 1
ATOM 698 O O . ASN A 1 95 ? -17.631 0.971 22.502 1.00 77.94 95 ASN A O 1
ATOM 702 N N . THR A 1 96 ? -18.238 -0.315 20.755 1.00 80.19 96 THR A N 1
ATOM 703 C CA . THR A 1 96 ? -17.828 -1.596 21.350 1.00 80.19 96 THR A CA 1
ATOM 704 C C . THR A 1 96 ? -16.343 -1.588 21.695 1.00 80.19 96 THR A C 1
ATOM 706 O O . THR A 1 96 ? -15.958 -1.935 22.810 1.00 80.19 96 THR A O 1
ATOM 709 N N . VAL A 1 97 ? -15.501 -1.140 20.759 1.00 83.69 97 VAL A N 1
ATOM 710 C CA . VAL A 1 97 ? -14.053 -1.055 20.970 1.00 83.69 97 VAL A CA 1
ATOM 711 C C . VAL A 1 97 ? -13.714 -0.015 22.036 1.00 83.69 97 VAL A C 1
ATOM 713 O O . VAL A 1 97 ? -12.927 -0.315 22.926 1.00 83.69 97 VAL A O 1
ATOM 716 N N . ALA A 1 98 ? -14.327 1.172 22.010 1.00 83.31 98 ALA A N 1
ATOM 717 C CA . ALA A 1 98 ? -14.065 2.210 23.007 1.00 83.31 98 ALA A CA 1
ATOM 718 C C . ALA A 1 98 ? -14.395 1.745 24.436 1.00 83.31 98 ALA A C 1
ATOM 720 O O . ALA A 1 98 ? -13.549 1.854 25.323 1.00 83.31 98 ALA A O 1
ATOM 721 N N . MET A 1 99 ? -15.583 1.165 24.642 1.00 81.62 99 MET A N 1
ATOM 722 C CA . MET A 1 99 ? -15.984 0.619 25.945 1.00 81.62 99 MET A CA 1
ATOM 723 C C . MET A 1 99 ? -15.084 -0.549 26.360 1.00 81.62 99 MET A C 1
ATOM 725 O O . MET A 1 99 ? -14.645 -0.621 27.503 1.00 81.62 99 MET A O 1
ATOM 729 N N . GLY A 1 100 ? -14.764 -1.450 25.428 1.00 83.19 100 GLY A N 1
ATOM 730 C CA . GLY A 1 100 ? -13.878 -2.582 25.680 1.00 83.19 100 GLY A CA 1
ATOM 731 C C . GLY A 1 100 ? -12.465 -2.175 26.104 1.00 83.19 100 GLY A C 1
ATOM 732 O O . GLY A 1 100 ? -11.918 -2.764 27.034 1.00 83.19 100 GLY A O 1
ATOM 733 N N . VAL A 1 101 ? -11.885 -1.151 25.465 1.00 86.12 101 VAL A N 1
ATOM 734 C CA . VAL A 1 101 ? -10.581 -0.582 25.848 1.00 86.12 101 VAL A CA 1
ATOM 735 C C . VAL A 1 101 ? -10.649 0.049 27.235 1.00 86.12 101 VAL A C 1
ATOM 737 O O . VAL A 1 101 ? -9.735 -0.145 28.033 1.00 86.12 101 VAL A O 1
ATOM 740 N N . GLU A 1 102 ? -11.719 0.784 27.544 1.00 82.19 102 GLU A N 1
ATOM 741 C CA . GLU A 1 102 ? -11.911 1.388 28.865 1.00 82.19 102 GLU A CA 1
ATOM 742 C C . GLU A 1 102 ? -11.972 0.319 29.966 1.00 82.19 102 GLU A C 1
ATOM 744 O O . GLU A 1 102 ? -11.236 0.408 30.948 1.00 82.19 102 GLU A O 1
ATOM 749 N N . ILE A 1 103 ? -12.767 -0.737 29.762 1.00 82.19 103 ILE A N 1
ATOM 750 C CA . ILE A 1 103 ? -12.871 -1.875 30.687 1.00 82.19 103 ILE A CA 1
ATOM 751 C C . ILE A 1 103 ? -11.513 -2.560 30.858 1.00 82.19 103 ILE A C 1
ATOM 753 O O . ILE A 1 103 ? -11.085 -2.801 31.985 1.00 82.19 103 ILE A O 1
ATOM 757 N N . TYR A 1 104 ? -10.826 -2.860 29.752 1.00 84.75 104 TYR A N 1
ATOM 758 C CA . TYR A 1 104 ? -9.498 -3.472 29.773 1.00 84.75 104 TYR A CA 1
ATOM 759 C C . TYR A 1 104 ? -8.519 -2.648 30.613 1.00 84.75 104 TYR A C 1
ATOM 761 O O . TYR A 1 104 ? -7.883 -3.175 31.521 1.00 84.75 104 TYR A O 1
ATOM 769 N N . ARG A 1 105 ? -8.437 -1.339 30.359 1.00 83.00 105 ARG A N 1
ATOM 770 C CA . ARG A 1 105 ? -7.522 -0.449 31.082 1.00 83.00 105 ARG A CA 1
ATOM 771 C C . ARG A 1 105 ? -7.854 -0.355 32.566 1.00 83.00 105 ARG A C 1
ATOM 773 O O . ARG A 1 105 ? -6.937 -0.373 33.380 1.00 83.00 105 ARG A O 1
ATOM 780 N N . LEU A 1 106 ? -9.138 -0.286 32.919 1.00 81.06 106 LEU A N 1
ATOM 781 C CA . LEU A 1 106 ? -9.579 -0.272 34.315 1.00 81.06 106 LEU A CA 1
ATOM 782 C C . LEU A 1 106 ? -9.189 -1.562 35.047 1.00 81.06 106 LEU A C 1
ATOM 784 O O . LEU A 1 106 ? -8.648 -1.490 36.147 1.00 81.06 106 LEU A O 1
ATOM 788 N N . LEU A 1 107 ? -9.432 -2.727 34.440 1.00 82.81 107 LEU A N 1
ATOM 789 C CA . LEU A 1 107 ? -9.147 -4.022 35.065 1.00 82.81 107 LEU A CA 1
ATOM 790 C C . LEU A 1 107 ? -7.649 -4.314 35.168 1.00 82.81 107 LEU A C 1
ATOM 792 O O . LEU A 1 107 ? -7.194 -4.812 36.193 1.00 82.81 107 LEU A O 1
ATOM 796 N N . GLU A 1 108 ? -6.873 -3.948 34.151 1.00 84.88 108 GLU A N 1
ATOM 797 C CA . GLU A 1 108 ? -5.417 -4.132 34.152 1.00 84.88 108 GLU A CA 1
ATOM 798 C C . GLU A 1 108 ? -4.667 -2.977 34.840 1.00 84.88 108 GLU A C 1
ATOM 800 O O . GLU A 1 108 ? -3.437 -2.948 34.848 1.00 84.88 108 GLU A O 1
ATOM 805 N N . SER A 1 109 ? -5.386 -2.006 35.419 1.00 82.19 109 SER A N 1
ATOM 806 C CA . SER A 1 109 ? -4.804 -0.814 36.057 1.00 82.19 109 SER A CA 1
ATOM 807 C C . SER A 1 109 ? -3.835 -0.044 35.143 1.00 82.19 109 SER A C 1
ATOM 809 O O . SER A 1 109 ? -2.835 0.518 35.594 1.00 82.19 109 SER A O 1
ATOM 811 N N . ILE A 1 110 ? -4.130 -0.011 33.840 1.00 79.69 110 ILE A N 1
ATOM 812 C CA . ILE A 1 110 ? -3.335 0.688 32.829 1.00 79.69 110 ILE A CA 1
ATOM 813 C C . ILE A 1 110 ? -3.750 2.168 32.814 1.00 79.69 110 ILE A C 1
ATOM 815 O O . ILE A 1 110 ? -4.940 2.468 32.670 1.00 79.69 110 ILE A O 1
ATOM 819 N N . PRO A 1 111 ? -2.797 3.114 32.914 1.00 76.12 111 PRO A N 1
ATOM 820 C CA . PRO A 1 111 ? -3.086 4.539 32.798 1.00 76.12 111 PRO A CA 1
ATOM 821 C C . PRO A 1 111 ? -3.825 4.893 31.498 1.00 76.12 111 PRO A C 1
ATOM 823 O O . PRO A 1 111 ? -3.512 4.393 30.418 1.00 76.12 111 PRO A O 1
ATOM 826 N N . ASN A 1 112 ? -4.806 5.796 31.593 1.00 66.75 112 ASN A N 1
ATOM 827 C CA . ASN A 1 112 ? -5.615 6.226 30.447 1.00 66.75 112 ASN A CA 1
ATOM 828 C C . ASN A 1 112 ? -5.036 7.458 29.718 1.00 66.75 112 ASN A C 1
ATOM 830 O O . ASN A 1 112 ? -5.762 8.211 29.075 1.00 66.75 112 ASN A O 1
ATOM 834 N N . ASP A 1 113 ? -3.736 7.702 29.861 1.00 70.50 113 ASP A N 1
ATOM 835 C CA . ASP A 1 113 ? -3.029 8.889 29.363 1.00 70.50 113 ASP A CA 1
ATOM 836 C C . ASP A 1 113 ? -2.486 8.727 27.933 1.00 70.50 113 ASP A C 1
ATOM 838 O O . ASP A 1 113 ? -2.187 9.716 27.262 1.00 70.50 113 ASP A O 1
ATOM 842 N N . THR A 1 114 ? -2.407 7.494 27.432 1.00 67.12 114 THR A N 1
ATOM 843 C CA . THR A 1 114 ? -1.953 7.193 26.070 1.00 67.12 114 THR A CA 1
ATOM 844 C C . THR A 1 114 ? -3.130 6.941 25.122 1.00 67.12 114 THR A C 1
ATOM 846 O O . THR A 1 114 ? -4.043 6.178 25.461 1.00 67.12 114 THR A O 1
ATOM 849 N N . PRO A 1 115 ? -3.136 7.524 23.906 1.00 69.88 115 PRO A N 1
ATOM 850 C CA . PRO A 1 115 ? -4.155 7.214 22.909 1.00 69.88 115 PRO A CA 1
ATOM 851 C C . PRO A 1 115 ? -4.137 5.724 22.553 1.00 69.88 115 PRO A C 1
ATOM 853 O O . PRO A 1 115 ? -3.083 5.169 22.241 1.00 69.88 115 PRO A O 1
ATOM 856 N N . ALA A 1 116 ? -5.308 5.094 22.579 1.00 80.12 116 ALA A N 1
ATOM 857 C CA . ALA A 1 116 ? -5.482 3.682 22.263 1.00 80.12 116 ALA A CA 1
ATOM 858 C C . ALA A 1 116 ? -4.965 3.363 20.837 1.00 80.12 116 ALA A C 1
ATOM 860 O O . ALA A 1 116 ? -5.353 4.064 19.893 1.00 80.12 116 ALA A O 1
ATOM 861 N N . PRO A 1 117 ? -4.091 2.354 20.641 1.00 86.25 117 PRO A N 1
ATOM 862 C CA . PRO A 1 117 ? -3.666 1.870 19.325 1.00 86.25 117 PRO A CA 1
ATOM 863 C C . PRO A 1 117 ? -4.783 1.742 18.279 1.00 86.25 117 PRO A C 1
ATOM 865 O O . PRO A 1 117 ? -4.587 2.100 17.122 1.00 86.25 117 PRO A O 1
ATOM 868 N N . SER A 1 118 ? -5.972 1.305 18.680 1.00 83.75 118 SER A N 1
ATOM 869 C CA . SER A 1 118 ? -7.175 1.177 17.849 1.00 83.75 118 SER A CA 1
ATOM 870 C C . SER A 1 118 ? -7.655 2.499 17.233 1.00 83.75 118 SER A C 1
ATOM 872 O O . SER A 1 118 ? -8.292 2.496 16.176 1.00 83.75 118 SER A O 1
ATOM 874 N N . LEU A 1 119 ? -7.312 3.639 17.837 1.00 81.25 119 LEU A N 1
ATOM 875 C CA . LEU A 1 119 ? -7.620 4.972 17.317 1.00 81.25 119 LEU A CA 1
ATOM 876 C C . LEU A 1 119 ? -6.528 5.512 16.388 1.00 81.25 119 LEU A C 1
ATOM 878 O O . LEU A 1 119 ? -6.794 6.424 15.603 1.00 81.25 119 LEU A O 1
ATOM 882 N N . GLN A 1 120 ? -5.314 4.961 16.442 1.00 82.62 120 GLN A N 1
ATOM 883 C CA . GLN A 1 120 ? -4.171 5.481 15.691 1.00 82.62 120 GLN A CA 1
ATOM 884 C C . GLN A 1 120 ? -4.428 5.511 14.175 1.00 82.62 120 GLN A C 1
ATOM 886 O O . GLN A 1 120 ? -4.239 6.577 13.585 1.00 82.62 120 GLN A O 1
ATOM 891 N N . PRO A 1 121 ? -4.961 4.453 13.524 1.00 83.50 121 PRO A N 1
ATOM 892 C CA . PRO A 1 121 ? -5.263 4.521 12.094 1.00 83.50 121 PRO A CA 1
ATOM 893 C C . PRO A 1 121 ? -6.324 5.560 11.721 1.00 83.50 121 PRO A C 1
ATOM 895 O O . PRO A 1 121 ? -6.288 6.152 10.644 1.00 83.50 121 PRO A O 1
ATOM 898 N N . ILE A 1 122 ? -7.261 5.830 12.630 1.00 78.75 122 ILE A N 1
ATOM 899 C CA . ILE A 1 122 ? -8.332 6.807 12.417 1.00 78.75 122 ILE A CA 1
ATOM 900 C C . ILE A 1 122 ? -7.776 8.233 12.474 1.00 78.75 122 ILE A C 1
ATOM 902 O O . ILE A 1 122 ? -8.243 9.099 11.737 1.00 78.75 122 ILE A O 1
ATOM 906 N N . LEU A 1 123 ? -6.776 8.484 13.323 1.00 77.31 123 LEU A N 1
ATOM 907 C CA . LEU A 1 12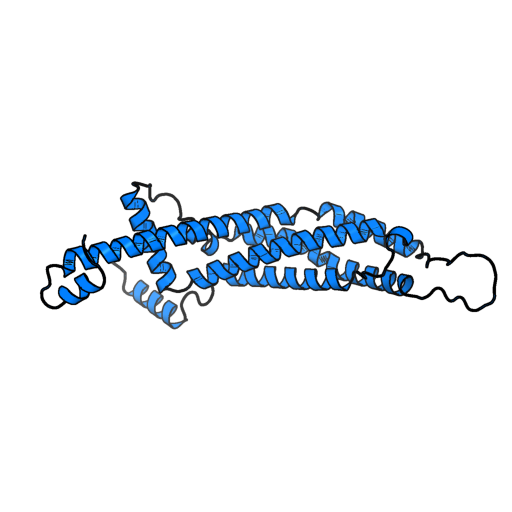3 ? -6.211 9.814 13.574 1.00 77.31 123 LEU A CA 1
ATOM 908 C C . LEU A 1 123 ? -4.964 10.128 12.732 1.00 77.31 123 LEU A C 1
ATOM 910 O O . LEU A 1 123 ? -4.648 11.300 12.519 1.00 77.31 123 LEU A O 1
ATOM 914 N N . SER A 1 124 ? -4.288 9.100 12.228 1.00 73.62 124 SER A N 1
ATOM 915 C CA . SER A 1 124 ? -3.030 9.179 11.485 1.00 73.62 124 SER A CA 1
ATOM 916 C C . SER A 1 124 ? -3.126 9.988 10.194 1.00 73.62 124 SER A C 1
ATOM 918 O O . SER A 1 124 ? -3.964 9.733 9.336 1.00 73.62 124 SER A O 1
ATOM 920 N N . LYS A 1 125 ? -2.230 10.965 10.037 1.00 81.75 125 LYS A N 1
ATOM 921 C CA . LYS A 1 125 ? -2.134 11.814 8.834 1.00 81.75 125 LYS A CA 1
ATOM 922 C C . LYS A 1 125 ? -0.713 11.865 8.293 1.00 81.75 125 LYS A C 1
ATOM 924 O O . LYS A 1 125 ? -0.522 11.823 7.080 1.00 81.75 125 LYS A O 1
ATOM 929 N N . SER A 1 126 ? 0.267 11.967 9.187 1.00 87.81 126 SER A N 1
ATOM 930 C CA . SER A 1 126 ? 1.694 12.050 8.873 1.00 87.81 126 SER A CA 1
ATOM 931 C C . SER A 1 126 ? 2.187 10.829 8.110 1.00 87.81 126 SER A C 1
ATOM 933 O O . SER A 1 126 ? 2.939 10.974 7.154 1.00 87.81 126 SER A O 1
ATOM 935 N N . GLU A 1 127 ? 1.725 9.643 8.484 1.00 89.88 127 GLU A N 1
ATOM 936 C CA . GLU A 1 127 ? 2.213 8.371 7.954 1.00 89.88 127 GLU A CA 1
ATOM 937 C C . GLU A 1 127 ? 1.734 8.161 6.513 1.00 89.88 127 GLU A C 1
ATOM 939 O O . GLU A 1 127 ? 2.525 7.817 5.636 1.00 89.88 127 GLU A O 1
ATOM 944 N N . LEU A 1 128 ? 0.467 8.489 6.230 1.00 92.31 128 LEU A N 1
ATOM 945 C CA . LEU A 1 128 ? -0.067 8.501 4.865 1.00 92.31 128 LEU A CA 1
ATOM 946 C C . LEU A 1 128 ? 0.604 9.569 3.992 1.00 92.31 128 LEU A C 1
ATOM 948 O O . LEU A 1 128 ? 0.847 9.325 2.815 1.00 92.31 128 LEU A O 1
ATOM 952 N N . ILE A 1 129 ? 0.915 10.749 4.543 1.00 93.88 129 ILE A N 1
ATOM 953 C CA . ILE A 1 129 ? 1.665 11.792 3.820 1.00 93.88 129 ILE A CA 1
ATOM 954 C C . ILE A 1 129 ? 3.088 11.320 3.507 1.00 93.88 129 ILE A C 1
ATOM 956 O O . ILE A 1 129 ? 3.572 11.542 2.400 1.00 93.88 129 ILE A O 1
ATOM 960 N N . ALA A 1 130 ? 3.755 10.667 4.459 1.00 95.19 130 ALA A N 1
ATOM 961 C CA . ALA A 1 130 ? 5.097 10.137 4.264 1.00 95.19 130 ALA A CA 1
ATOM 962 C C . ALA A 1 130 ? 5.116 9.081 3.152 1.00 95.19 130 ALA A C 1
ATOM 964 O O . ALA A 1 130 ? 5.934 9.188 2.241 1.00 95.19 130 ALA A O 1
ATOM 965 N N . LEU A 1 131 ? 4.171 8.131 3.164 1.00 96.56 131 LEU A N 1
ATOM 966 C CA . LEU A 1 131 ? 4.062 7.139 2.094 1.00 96.56 131 LEU A CA 1
ATOM 967 C C . LEU A 1 131 ? 3.755 7.794 0.742 1.00 96.56 131 LEU A C 1
ATOM 969 O O . LEU A 1 131 ? 4.406 7.486 -0.250 1.00 96.56 131 LEU A O 1
ATOM 973 N N . GLU A 1 132 ? 2.814 8.739 0.696 1.00 96.69 132 GLU A N 1
ATOM 974 C CA . GLU A 1 132 ? 2.489 9.480 -0.528 1.00 96.69 132 GLU A CA 1
ATOM 975 C C . GLU A 1 132 ? 3.719 10.198 -1.111 1.00 96.69 132 GLU A C 1
ATOM 977 O O . GLU A 1 132 ? 3.937 10.189 -2.324 1.00 96.69 132 GLU A O 1
ATOM 982 N N . ASN A 1 133 ? 4.545 10.805 -0.256 1.00 97.31 133 ASN A N 1
ATOM 983 C CA . ASN A 1 133 ? 5.766 11.487 -0.674 1.00 97.31 133 ASN A CA 1
ATOM 984 C C . ASN A 1 133 ? 6.833 10.521 -1.209 1.00 97.31 133 ASN A C 1
ATOM 986 O O . ASN A 1 133 ? 7.574 10.918 -2.105 1.00 97.31 133 ASN A O 1
ATOM 990 N N . SER A 1 134 ? 6.889 9.274 -0.727 1.00 96.88 134 SER A N 1
ATOM 991 C CA . SER A 1 134 ? 7.759 8.230 -1.294 1.00 96.88 134 SER A CA 1
ATOM 992 C C . SER A 1 134 ? 7.222 7.661 -2.615 1.00 96.88 134 SER A C 1
ATOM 994 O O . SER A 1 134 ? 7.995 7.336 -3.511 1.00 96.88 134 SER A O 1
ATOM 996 N N . VAL A 1 135 ? 5.898 7.584 -2.777 1.00 97.25 135 VAL A N 1
ATOM 997 C CA . VAL A 1 135 ? 5.231 7.060 -3.985 1.00 97.25 135 VAL A CA 1
ATOM 998 C C . VAL A 1 135 ? 5.331 8.036 -5.168 1.00 97.25 135 VAL A C 1
ATOM 1000 O O . VAL A 1 135 ? 5.532 7.622 -6.311 1.00 97.25 135 VAL A O 1
ATOM 1003 N N . LYS A 1 136 ? 5.219 9.348 -4.921 1.00 96.94 136 LYS A N 1
ATOM 1004 C CA . LYS A 1 136 ? 5.198 10.389 -5.971 1.00 96.94 136 LYS A CA 1
ATOM 1005 C C . LYS A 1 136 ? 6.412 10.373 -6.918 1.00 96.94 136 LYS A C 1
ATOM 1007 O O . LYS A 1 136 ? 6.191 10.438 -8.129 1.00 96.94 136 LYS A O 1
ATOM 1012 N N . PRO A 1 137 ? 7.668 10.295 -6.438 1.00 96.69 137 PRO A N 1
ATOM 1013 C CA . PRO A 1 137 ? 8.836 10.209 -7.313 1.00 96.69 137 PRO A CA 1
ATOM 1014 C C . PRO A 1 137 ? 8.823 8.979 -8.223 1.00 96.69 137 PRO A C 1
ATOM 1016 O O . PRO A 1 137 ? 9.185 9.097 -9.390 1.00 96.69 137 PRO A O 1
ATOM 1019 N N . VAL A 1 138 ? 8.362 7.827 -7.724 1.00 96.69 138 VAL A N 1
ATOM 1020 C CA . VAL A 1 138 ? 8.234 6.594 -8.520 1.00 96.69 138 VAL A CA 1
ATOM 1021 C C . VAL A 1 138 ? 7.171 6.773 -9.603 1.00 96.69 138 VAL A C 1
ATOM 1023 O O . VAL A 1 138 ? 7.431 6.498 -10.773 1.00 96.69 138 VAL A O 1
ATOM 1026 N N . LYS A 1 139 ? 6.021 7.358 -9.247 1.00 96.75 139 LYS A N 1
ATOM 1027 C CA . LYS A 1 139 ? 4.943 7.689 -10.193 1.00 96.75 139 LYS A CA 1
ATOM 1028 C C . LYS A 1 139 ? 5.410 8.601 -11.321 1.00 96.75 139 LYS A C 1
ATOM 1030 O O . LYS A 1 139 ? 5.069 8.390 -12.480 1.00 96.75 139 LYS A O 1
ATOM 1035 N N . ALA A 1 140 ? 6.255 9.585 -11.017 1.00 96.62 140 ALA A N 1
ATOM 1036 C CA . ALA A 1 140 ? 6.825 10.469 -12.032 1.00 96.62 140 ALA A CA 1
ATOM 1037 C C . ALA A 1 140 ? 7.721 9.735 -13.054 1.00 96.62 140 ALA A C 1
ATOM 1039 O O . ALA A 1 140 ? 7.965 10.260 -14.141 1.00 96.62 140 ALA A O 1
ATOM 1040 N N . LYS A 1 141 ? 8.207 8.530 -12.726 1.00 96.38 141 LYS A N 1
ATOM 1041 C CA . LYS A 1 141 ? 9.028 7.689 -13.608 1.00 96.38 141 LYS A CA 1
ATOM 1042 C C . LYS A 1 141 ? 8.229 6.636 -14.374 1.00 96.38 141 LYS A C 1
ATOM 1044 O O . LYS A 1 141 ? 8.791 6.021 -15.275 1.00 96.38 141 LYS A O 1
ATOM 1049 N N . GLU A 1 142 ? 6.934 6.483 -14.100 1.00 96.19 142 GLU A N 1
ATOM 1050 C CA . GLU A 1 142 ? 6.082 5.463 -14.719 1.00 96.19 142 GLU A CA 1
ATOM 1051 C C . GLU A 1 142 ? 6.055 5.561 -16.250 1.00 96.19 142 GLU A C 1
ATOM 1053 O O . GLU A 1 142 ? 6.433 4.620 -16.945 1.00 96.19 142 GLU A O 1
ATOM 1058 N N . SER A 1 143 ? 5.675 6.719 -16.793 1.00 96.44 143 SER A N 1
ATOM 1059 C CA . SER A 1 143 ? 5.600 6.915 -18.246 1.00 96.44 143 SER A CA 1
ATOM 1060 C C . SER A 1 143 ? 6.961 6.755 -18.955 1.00 96.44 143 SER A C 1
ATOM 1062 O O . SER A 1 143 ? 7.008 6.043 -19.964 1.00 96.44 143 SER A O 1
ATOM 1064 N N . PRO A 1 144 ? 8.078 7.326 -18.448 1.00 96.81 144 PRO A N 1
ATOM 1065 C CA . PRO A 1 144 ? 9.413 7.050 -18.980 1.00 96.81 144 PRO A CA 1
ATOM 1066 C C . PRO A 1 144 ? 9.787 5.562 -18.999 1.00 96.81 144 PRO A C 1
ATOM 1068 O O . PRO A 1 144 ? 10.309 5.093 -20.011 1.00 96.81 144 PRO A O 1
ATOM 1071 N N . ILE A 1 145 ? 9.495 4.821 -17.920 1.00 97.38 145 ILE A N 1
ATOM 1072 C CA . ILE A 1 145 ? 9.739 3.373 -17.835 1.00 97.38 145 ILE A CA 1
ATOM 1073 C C . ILE A 1 145 ? 8.950 2.644 -18.921 1.00 97.38 145 ILE A C 1
ATOM 1075 O O . ILE A 1 145 ? 9.546 1.951 -19.743 1.00 97.38 145 ILE A O 1
ATOM 1079 N N . VAL A 1 146 ? 7.629 2.838 -18.961 1.00 97.00 146 VAL A N 1
ATOM 1080 C CA . VAL A 1 146 ? 6.736 2.134 -19.894 1.00 97.00 146 VAL A CA 1
ATOM 1081 C C . VAL A 1 146 ? 7.129 2.413 -21.347 1.00 97.00 146 VAL A C 1
ATOM 1083 O O . VAL A 1 146 ? 7.195 1.494 -22.161 1.00 97.00 146 VAL A O 1
ATOM 1086 N N . SER A 1 147 ? 7.451 3.667 -21.672 1.00 97.19 147 SER A N 1
ATOM 1087 C CA . SER A 1 147 ? 7.862 4.066 -23.023 1.00 97.19 147 SER A CA 1
ATOM 1088 C C . SER A 1 147 ? 9.184 3.424 -23.455 1.00 97.19 147 SER A C 1
ATOM 1090 O O . SER A 1 147 ? 9.294 2.915 -24.574 1.00 97.19 147 SER A O 1
ATOM 1092 N N . LEU A 1 148 ? 10.196 3.430 -22.581 1.00 97.44 148 LEU A N 1
ATOM 1093 C CA . LEU A 1 148 ? 11.499 2.849 -22.899 1.00 97.44 148 LEU A CA 1
ATOM 1094 C C . LEU A 1 148 ? 11.425 1.321 -22.985 1.00 97.44 148 LEU A C 1
ATOM 1096 O O . LEU A 1 148 ? 11.953 0.736 -23.931 1.00 97.44 148 LEU A O 1
ATOM 1100 N N . MET A 1 149 ? 10.725 0.681 -22.047 1.00 96.62 149 MET A N 1
ATOM 1101 C CA . MET A 1 149 ? 10.524 -0.768 -22.058 1.00 96.62 149 MET A CA 1
ATOM 1102 C C . MET A 1 149 ? 9.739 -1.225 -23.290 1.00 96.62 149 MET A C 1
ATOM 1104 O O . MET A 1 149 ? 10.120 -2.211 -23.909 1.00 96.62 149 MET A O 1
ATOM 1108 N N . GLY A 1 150 ? 8.730 -0.469 -23.738 1.00 95.00 150 GLY A N 1
ATOM 1109 C CA . GLY A 1 150 ? 8.018 -0.765 -24.985 1.00 95.00 150 GLY A CA 1
ATOM 1110 C C . GLY A 1 150 ? 8.928 -0.764 -26.222 1.00 95.00 150 GLY A C 1
ATOM 1111 O O . GLY A 1 150 ? 8.815 -1.641 -27.078 1.00 95.00 150 GLY A O 1
ATOM 1112 N N . GLN A 1 151 ? 9.876 0.177 -26.306 1.00 94.81 151 GLN A N 1
ATOM 1113 C CA . GLN A 1 151 ? 10.867 0.216 -27.393 1.00 94.81 151 GLN A CA 1
ATOM 1114 C C . GLN A 1 151 ? 11.857 -0.949 -27.316 1.00 94.81 151 GLN A C 1
ATOM 1116 O O . GLN A 1 151 ? 12.182 -1.550 -28.340 1.00 94.81 151 GLN A O 1
ATOM 1121 N N . ILE A 1 152 ? 12.328 -1.270 -26.107 1.00 94.31 152 ILE A N 1
ATOM 1122 C CA . ILE A 1 152 ? 13.233 -2.394 -25.858 1.00 94.31 152 ILE A CA 1
ATOM 1123 C C . ILE A 1 152 ? 12.555 -3.711 -26.251 1.00 94.31 152 ILE A C 1
ATOM 1125 O O . ILE A 1 152 ? 13.094 -4.443 -27.083 1.00 94.31 152 ILE A O 1
ATOM 1129 N N . ASN A 1 153 ? 11.360 -3.981 -25.723 1.00 92.56 153 ASN A N 1
ATOM 1130 C CA . ASN A 1 153 ? 10.622 -5.218 -25.982 1.00 92.56 153 ASN A CA 1
ATOM 1131 C C . ASN A 1 153 ? 10.272 -5.343 -27.469 1.00 92.56 153 ASN A C 1
ATOM 1133 O O . ASN A 1 153 ? 10.470 -6.399 -28.055 1.00 92.56 153 ASN A O 1
ATOM 1137 N N . GLY A 1 154 ? 9.874 -4.252 -28.133 1.00 89.50 154 GLY A N 1
ATOM 1138 C CA . GLY A 1 154 ? 9.598 -4.260 -29.574 1.00 89.50 154 GLY A CA 1
ATOM 1139 C C . GLY A 1 154 ? 10.800 -4.618 -30.463 1.00 89.50 154 GLY A C 1
ATOM 1140 O O . GLY A 1 154 ? 10.612 -4.991 -31.622 1.00 89.50 154 GLY A O 1
ATOM 1141 N N . ILE A 1 155 ? 12.033 -4.509 -29.954 1.00 89.06 155 ILE A N 1
ATOM 1142 C CA . ILE A 1 155 ? 13.251 -4.950 -30.650 1.00 89.06 155 ILE A CA 1
ATOM 1143 C C . ILE A 1 155 ? 13.631 -6.371 -30.234 1.00 89.06 155 ILE A C 1
ATOM 1145 O O . ILE A 1 155 ? 13.981 -7.171 -31.100 1.00 89.06 155 ILE A O 1
ATOM 1149 N N . LEU A 1 156 ? 13.563 -6.686 -28.938 1.00 85.31 156 LEU A N 1
ATOM 1150 C CA . LEU A 1 156 ? 13.913 -8.009 -28.419 1.00 85.31 156 LEU A CA 1
ATOM 1151 C C . LEU A 1 156 ? 12.927 -9.101 -28.867 1.00 85.31 156 LEU A C 1
ATOM 1153 O O . LEU A 1 156 ? 13.353 -10.229 -29.084 1.00 85.31 156 LEU A O 1
ATOM 1157 N N . ALA A 1 157 ? 11.653 -8.760 -29.082 1.00 77.69 157 ALA A N 1
ATOM 1158 C CA . ALA A 1 157 ? 10.613 -9.678 -29.546 1.00 77.69 157 ALA A CA 1
ATOM 1159 C C . ALA A 1 157 ? 10.669 -9.984 -31.056 1.00 77.69 157 ALA A C 1
ATOM 1161 O O . ALA A 1 157 ? 9.921 -10.835 -31.539 1.00 77.69 157 ALA A O 1
ATOM 1162 N N . LYS A 1 158 ? 11.515 -9.297 -31.842 1.00 63.84 158 LYS A N 1
ATOM 1163 C CA . LYS A 1 158 ? 11.637 -9.600 -33.275 1.00 63.84 158 LYS A CA 1
ATOM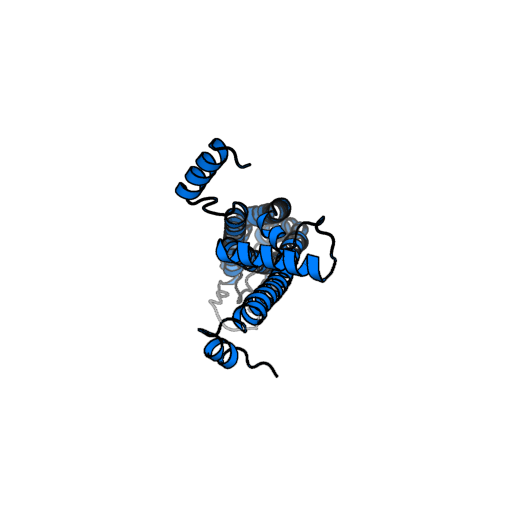 1164 C C . LYS A 1 158 ? 12.361 -10.937 -33.454 1.00 63.84 158 LYS A C 1
ATOM 1166 O O . LYS A 1 158 ? 13.499 -11.051 -32.991 1.00 63.84 158 LYS A O 1
ATOM 1171 N N . PRO A 1 159 ? 11.765 -11.918 -34.161 1.00 54.59 159 PRO A N 1
ATOM 1172 C CA . PRO A 1 159 ? 12.501 -13.095 -34.594 1.00 54.59 159 PRO A CA 1
ATOM 1173 C C . PRO A 1 159 ? 13.743 -12.633 -35.355 1.00 54.59 159 PRO A C 1
ATOM 1175 O O . PRO A 1 159 ? 13.657 -11.703 -36.160 1.00 54.59 159 PRO A O 1
ATOM 1178 N N . SER A 1 160 ? 14.898 -13.252 -35.110 1.00 51.31 160 SER A N 1
ATOM 1179 C CA . SER A 1 160 ? 16.057 -13.061 -35.979 1.00 51.31 160 SER A CA 1
ATOM 1180 C C . SER A 1 160 ? 15.624 -13.458 -37.394 1.00 51.31 160 SER A C 1
ATOM 1182 O O . SER A 1 160 ? 15.432 -14.647 -37.652 1.00 51.31 160 SER A O 1
ATOM 1184 N N . ASP A 1 161 ? 15.414 -12.477 -38.280 1.00 43.50 161 ASP A N 1
ATOM 1185 C CA . ASP A 1 161 ? 15.118 -12.689 -39.700 1.00 43.50 161 ASP A CA 1
ATOM 1186 C C . ASP A 1 161 ? 16.277 -13.486 -40.315 1.00 43.50 161 ASP A C 1
ATOM 1188 O O . ASP A 1 161 ? 17.257 -12.943 -40.820 1.00 43.50 161 ASP A O 1
ATOM 1192 N N . SER A 1 162 ? 16.186 -14.810 -40.239 1.00 41.34 162 SER A N 1
ATOM 1193 C CA . SER A 1 162 ? 17.070 -15.756 -40.911 1.00 41.34 162 SER A CA 1
ATOM 1194 C C . SER A 1 162 ? 16.423 -16.143 -42.234 1.00 41.34 162 SER A C 1
ATOM 1196 O O . SER A 1 162 ? 16.082 -17.291 -42.504 1.00 41.34 162 SER A O 1
ATOM 1198 N N . GLY A 1 163 ? 16.243 -15.138 -43.087 1.00 47.12 163 GLY A N 1
ATOM 1199 C CA . GLY A 1 163 ? 16.041 -15.359 -44.509 1.00 47.12 163 GLY A CA 1
ATOM 1200 C C . GLY A 1 163 ? 17.377 -15.706 -45.163 1.00 47.12 163 GLY A C 1
ATOM 1201 O O . GLY A 1 163 ? 18.070 -14.805 -45.622 1.00 47.12 163 GLY A O 1
ATOM 1202 N N . GLY A 1 164 ? 17.725 -16.996 -45.223 1.00 42.22 164 GLY A N 1
ATOM 1203 C CA . GLY A 1 164 ? 18.705 -17.505 -46.192 1.00 42.22 164 GLY A CA 1
ATOM 1204 C C . GLY A 1 164 ? 19.746 -18.506 -45.679 1.00 42.22 164 GLY A C 1
ATOM 1205 O O . GLY A 1 164 ? 20.751 -18.108 -45.109 1.00 42.22 164 GLY A O 1
ATOM 1206 N N . SER A 1 165 ? 19.514 -19.779 -46.028 1.00 46.44 165 SER A N 1
ATOM 1207 C CA . SER A 1 165 ? 20.472 -20.853 -46.363 1.00 46.44 165 SER A CA 1
ATOM 1208 C C . SER A 1 165 ? 21.597 -21.232 -45.383 1.00 46.44 165 SER A C 1
ATOM 1210 O O . SER A 1 165 ? 22.564 -20.503 -45.200 1.00 46.44 165 SER A O 1
ATOM 1212 N N . ASP A 1 166 ? 21.497 -22.474 -44.891 1.00 52.16 166 ASP A N 1
ATOM 1213 C CA . ASP A 1 166 ? 22.545 -23.410 -44.452 1.00 52.16 166 ASP A CA 1
ATOM 1214 C C . ASP A 1 166 ? 23.981 -22.875 -44.353 1.00 52.16 166 ASP A C 1
ATOM 1216 O O . ASP A 1 166 ? 24.687 -22.796 -45.357 1.00 52.16 166 ASP A O 1
ATOM 1220 N N . SER A 1 167 ? 24.454 -22.618 -43.127 1.00 43.16 167 SER A N 1
ATOM 1221 C CA . SER A 1 167 ? 25.642 -23.255 -42.514 1.00 43.16 167 SER A CA 1
ATOM 1222 C C . SER A 1 167 ? 26.082 -22.530 -41.230 1.00 43.16 167 SER A C 1
ATOM 1224 O O . SER A 1 167 ? 26.233 -21.316 -41.207 1.00 43.16 167 SER A O 1
ATOM 1226 N N . GLY A 1 168 ? 26.341 -23.294 -40.160 1.00 40.81 168 GLY A N 1
ATOM 1227 C CA . GLY A 1 168 ? 27.097 -22.837 -38.983 1.00 40.81 168 GLY A CA 1
ATOM 1228 C C . GLY A 1 168 ? 26.301 -22.022 -37.957 1.00 40.81 168 GLY A C 1
ATOM 1229 O O . GLY A 1 168 ? 25.989 -20.857 -38.161 1.00 40.81 168 GLY A O 1
ATOM 1230 N N . GLY A 1 169 ? 26.010 -22.649 -36.814 1.00 45.44 169 GLY A N 1
ATOM 1231 C CA . GLY A 1 169 ? 25.260 -22.071 -35.701 1.00 45.44 169 GLY A CA 1
ATOM 1232 C C . GLY A 1 169 ? 25.756 -20.697 -35.246 1.00 45.44 169 GLY A C 1
ATOM 1233 O O . GLY A 1 169 ? 26.914 -20.508 -34.886 1.00 45.44 169 GLY A O 1
ATOM 1234 N N . GLY A 1 170 ? 24.819 -19.760 -35.202 1.00 38.50 170 GLY A N 1
ATOM 1235 C CA . GLY A 1 170 ? 25.012 -18.423 -34.671 1.00 38.50 170 GLY A CA 1
ATOM 1236 C C . GL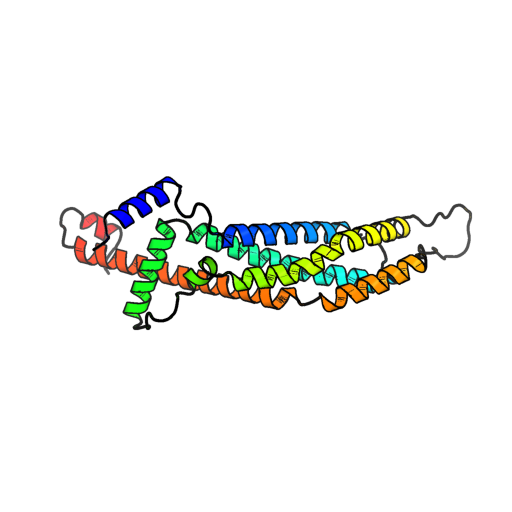Y A 1 170 ? 23.718 -17.643 -34.799 1.00 38.50 170 GLY A C 1
ATOM 1237 O O . GLY A 1 170 ? 23.628 -16.746 -35.627 1.00 38.50 170 GLY A O 1
ATOM 1238 N N . SER A 1 171 ? 22.697 -18.008 -34.015 1.00 44.66 171 SER A N 1
ATOM 1239 C CA . SER A 1 171 ? 21.509 -17.165 -33.856 1.00 44.66 171 SER A CA 1
ATOM 1240 C C . SER A 1 171 ? 21.978 -15.813 -33.323 1.00 44.66 171 SER A C 1
ATOM 1242 O O . SER A 1 171 ? 22.309 -15.693 -32.141 1.00 44.66 171 SER A O 1
ATOM 1244 N N . SER A 1 172 ? 22.075 -14.805 -34.189 1.00 51.78 172 SER A N 1
ATOM 1245 C CA . SER A 1 172 ? 22.385 -13.441 -33.784 1.00 51.78 172 SER A CA 1
ATOM 1246 C C . SER A 1 172 ? 21.206 -12.936 -32.958 1.00 51.78 172 SER A C 1
ATOM 1248 O O . SER A 1 172 ? 20.162 -12.557 -33.490 1.00 51.78 172 SER A O 1
ATOM 1250 N N . LYS A 1 173 ? 21.340 -13.005 -31.627 1.00 59.16 173 LYS A N 1
ATOM 1251 C CA . LYS A 1 173 ? 20.377 -12.390 -30.709 1.00 59.16 173 LYS A CA 1
ATOM 1252 C C . LYS A 1 173 ? 20.199 -10.914 -31.103 1.00 59.16 173 LYS A C 1
ATOM 1254 O O . LYS A 1 173 ? 21.202 -10.276 -31.448 1.00 59.16 173 LYS A O 1
ATOM 1259 N N . PRO A 1 174 ? 18.975 -10.357 -31.054 1.00 63.22 174 PRO A N 1
ATOM 1260 C CA . PRO A 1 174 ? 18.746 -8.953 -31.376 1.00 63.22 174 PRO A CA 1
ATOM 1261 C C . PRO A 1 174 ? 19.642 -8.061 -30.508 1.00 63.22 174 PRO A C 1
ATOM 1263 O O . PRO A 1 174 ? 19.543 -8.067 -29.282 1.00 63.22 174 PRO A O 1
ATOM 1266 N N . ASN A 1 175 ? 20.551 -7.305 -31.128 1.00 76.44 175 ASN A N 1
ATOM 1267 C CA . ASN A 1 175 ? 21.405 -6.373 -30.397 1.00 76.44 175 ASN A CA 1
ATOM 1268 C C . ASN A 1 175 ? 20.693 -5.022 -30.283 1.00 76.44 175 ASN A C 1
ATOM 1270 O O . ASN A 1 175 ? 20.401 -4.383 -31.296 1.00 76.44 175 ASN A O 1
ATOM 1274 N N . LEU A 1 176 ? 20.430 -4.571 -29.055 1.00 89.12 176 LEU A N 1
ATOM 1275 C CA . LEU A 1 176 ? 19.804 -3.271 -28.823 1.00 89.12 176 LEU A CA 1
ATOM 1276 C C . LEU A 1 176 ? 20.721 -2.121 -29.288 1.00 89.12 176 LEU A C 1
ATOM 1278 O O . LEU A 1 176 ? 21.924 -2.135 -28.998 1.00 89.12 176 LEU A O 1
ATOM 1282 N N . PRO A 1 177 ? 20.175 -1.088 -29.957 1.00 92.50 177 PRO A N 1
ATOM 1283 C CA . PRO A 1 177 ? 20.909 0.133 -30.270 1.00 92.50 177 PRO A CA 1
ATOM 1284 C C . PRO A 1 177 ? 21.558 0.771 -29.034 1.00 92.50 177 PRO A C 1
ATOM 1286 O O . PRO A 1 177 ? 20.947 0.849 -27.967 1.00 92.50 177 PRO A O 1
ATOM 1289 N N . GLN A 1 178 ? 22.772 1.313 -29.189 1.00 93.94 178 GLN A N 1
ATOM 1290 C CA . GLN A 1 178 ? 23.531 1.887 -28.069 1.00 93.94 178 GLN A CA 1
ATOM 1291 C C . GLN A 1 178 ? 22.789 3.030 -27.355 1.00 93.94 178 GLN A C 1
ATOM 1293 O O . GLN A 1 178 ? 22.912 3.174 -26.142 1.00 93.94 178 GLN A O 1
ATOM 1298 N N . HIS A 1 179 ? 21.993 3.826 -28.076 1.00 95.19 179 HIS A N 1
ATOM 1299 C CA . HIS A 1 179 ? 21.222 4.911 -27.465 1.00 95.19 179 HIS A CA 1
ATOM 1300 C C . HIS A 1 179 ? 20.165 4.393 -26.473 1.00 95.19 179 HIS A C 1
ATOM 1302 O O . HIS A 1 179 ? 20.016 4.991 -25.411 1.00 95.19 179 HIS A O 1
ATOM 1308 N N . LEU A 1 180 ? 19.505 3.260 -26.761 1.00 96.12 180 LEU A N 1
ATOM 1309 C CA . LEU A 1 180 ? 18.545 2.637 -25.841 1.00 96.12 180 LEU A CA 1
ATOM 1310 C C . LEU A 1 180 ? 19.248 2.059 -24.614 1.00 96.12 180 LEU A C 1
ATOM 1312 O O . LEU A 1 180 ? 18.766 2.231 -23.499 1.00 96.12 180 LEU A O 1
ATOM 1316 N N . LYS A 1 181 ? 20.425 1.444 -24.795 1.00 95.62 181 LYS A N 1
ATOM 1317 C CA . LYS A 1 181 ? 21.254 0.972 -23.671 1.00 95.62 181 LYS A CA 1
ATOM 1318 C C . LYS A 1 181 ? 21.661 2.126 -22.754 1.00 95.62 181 LYS A C 1
ATOM 1320 O O . LYS A 1 181 ? 21.555 2.014 -21.537 1.00 95.62 181 LYS A O 1
ATOM 1325 N N . ASN A 1 182 ? 22.071 3.256 -23.332 1.00 97.12 182 ASN A N 1
ATOM 1326 C CA . ASN A 1 182 ? 22.430 4.451 -22.570 1.00 97.12 182 ASN A CA 1
ATOM 1327 C C . ASN A 1 182 ? 21.217 5.032 -21.826 1.00 97.12 182 ASN A C 1
ATOM 1329 O O . ASN A 1 182 ? 21.330 5.338 -20.644 1.00 97.12 182 ASN A O 1
ATOM 1333 N N . GLN A 1 183 ? 20.053 5.135 -22.479 1.00 97.94 183 GLN A N 1
ATOM 1334 C CA . GLN A 1 183 ? 18.812 5.579 -21.831 1.00 97.94 183 GLN A CA 1
ATOM 1335 C C . GLN A 1 183 ? 18.398 4.647 -20.690 1.00 97.94 183 GLN A C 1
ATOM 1337 O O . GLN A 1 183 ? 18.017 5.127 -19.625 1.00 97.94 183 GLN A O 1
ATOM 1342 N N . ALA A 1 184 ? 18.524 3.331 -20.878 1.00 97.38 184 ALA A N 1
ATOM 1343 C CA . ALA A 1 184 ? 18.231 2.348 -19.842 1.00 97.38 184 ALA A CA 1
ATOM 1344 C C . ALA A 1 184 ? 19.185 2.477 -18.652 1.00 97.38 184 ALA A C 1
ATOM 1346 O O . ALA A 1 184 ? 18.735 2.455 -17.511 1.00 97.38 184 ALA A O 1
ATOM 1347 N N . ALA A 1 185 ? 20.481 2.678 -18.900 1.00 97.88 185 ALA A N 1
ATOM 1348 C CA . ALA A 1 185 ? 21.464 2.916 -17.847 1.00 97.88 185 ALA A CA 1
ATOM 1349 C C . ALA A 1 185 ? 21.188 4.221 -17.079 1.00 97.88 185 ALA A C 1
ATOM 1351 O O . ALA A 1 185 ? 21.245 4.231 -15.849 1.00 97.88 185 ALA A O 1
ATOM 1352 N N . THR A 1 186 ? 20.847 5.308 -17.779 1.00 98.19 186 THR A N 1
ATOM 1353 C CA . THR A 1 186 ? 20.457 6.576 -17.148 1.00 98.19 186 THR A CA 1
ATOM 1354 C C . THR A 1 186 ? 19.210 6.401 -16.293 1.00 98.19 186 THR A C 1
ATOM 1356 O O . THR A 1 186 ? 19.232 6.758 -15.119 1.00 98.19 186 THR A O 1
ATOM 1359 N N . LEU A 1 187 ? 18.150 5.800 -16.840 1.00 98.06 187 LEU A N 1
ATOM 1360 C CA . LEU A 1 187 ? 16.909 5.597 -16.104 1.00 98.06 187 LEU A CA 1
ATOM 1361 C C . LEU A 1 187 ? 17.118 4.665 -14.905 1.00 98.06 187 LEU A C 1
ATOM 1363 O O . LEU A 1 187 ? 16.651 4.976 -13.818 1.00 98.06 187 LEU A O 1
ATOM 1367 N N . ALA A 1 188 ? 17.890 3.584 -15.048 1.00 98.19 188 ALA A N 1
ATOM 1368 C CA . ALA A 1 188 ? 18.251 2.716 -13.927 1.00 98.19 188 ALA A CA 1
ATOM 1369 C C . ALA A 1 188 ? 18.958 3.494 -12.803 1.00 98.19 188 ALA A C 1
ATOM 1371 O O . ALA A 1 188 ? 18.602 3.348 -11.637 1.00 98.19 188 ALA A O 1
ATOM 1372 N N . SER A 1 189 ? 19.907 4.371 -13.150 1.00 98.06 189 SER A N 1
ATOM 1373 C CA . SER A 1 189 ? 20.598 5.239 -12.187 1.00 98.06 189 SER A CA 1
ATOM 1374 C C . SER A 1 189 ? 19.642 6.207 -11.476 1.00 98.06 189 SER A C 1
ATOM 1376 O O . SER A 1 189 ? 19.769 6.436 -10.276 1.00 98.06 189 SER A O 1
ATOM 1378 N N . GLU A 1 190 ? 18.643 6.738 -12.187 1.00 97.81 190 GLU A N 1
ATOM 1379 C CA . GLU A 1 190 ? 17.607 7.603 -11.607 1.00 97.81 190 GLU A CA 1
ATOM 1380 C C . GLU A 1 190 ? 16.620 6.853 -10.700 1.00 97.81 190 GLU A C 1
ATOM 1382 O O . GLU A 1 190 ? 16.092 7.446 -9.759 1.00 97.81 190 GLU A O 1
ATOM 1387 N N . LEU A 1 191 ? 16.359 5.571 -10.973 1.00 97.94 191 LEU A N 1
ATOM 1388 C CA . LEU A 1 191 ? 15.482 4.721 -10.161 1.00 97.94 191 LEU A CA 1
ATOM 1389 C C . LEU A 1 191 ? 16.178 4.188 -8.911 1.00 97.94 191 LEU A C 1
ATOM 1391 O O . LEU A 1 191 ? 15.534 4.044 -7.875 1.00 97.94 191 LEU A O 1
ATOM 1395 N N . GLN A 1 192 ? 17.485 3.936 -8.981 1.00 97.81 192 GLN A N 1
ATOM 1396 C CA . GLN A 1 192 ? 18.265 3.383 -7.877 1.00 97.81 192 GLN A CA 1
ATOM 1397 C C . GLN A 1 192 ? 18.074 4.105 -6.526 1.00 97.81 192 GLN A C 1
ATOM 1399 O O . GLN A 1 192 ? 17.870 3.410 -5.533 1.00 97.81 192 GLN A O 1
ATOM 1404 N N . PRO A 1 193 ? 18.097 5.452 -6.429 1.00 97.75 193 PRO A N 1
ATOM 1405 C CA . PRO A 1 193 ? 17.876 6.145 -5.157 1.00 97.75 193 PRO A CA 1
ATOM 1406 C C . PRO A 1 193 ? 16.426 6.088 -4.653 1.00 97.75 193 PRO A C 1
ATOM 1408 O O . PRO A 1 193 ? 16.174 6.479 -3.516 1.00 97.75 193 PRO A O 1
ATOM 1411 N N . LEU A 1 194 ? 15.469 5.650 -5.478 1.00 97.69 194 LEU A N 1
ATOM 1412 C CA . LEU A 1 194 ? 14.064 5.500 -5.084 1.00 97.69 194 LEU A CA 1
ATOM 1413 C C . LEU A 1 194 ? 13.788 4.135 -4.443 1.00 97.69 194 LEU A C 1
ATOM 1415 O O . LEU A 1 194 ? 12.822 4.003 -3.689 1.00 97.69 194 LEU A O 1
ATOM 1419 N N . ILE A 1 195 ? 14.637 3.141 -4.712 1.00 97.62 195 ILE A N 1
ATOM 1420 C CA . ILE A 1 195 ? 14.546 1.806 -4.117 1.00 97.62 195 ILE A CA 1
ATOM 1421 C C . ILE A 1 195 ? 14.784 1.907 -2.604 1.00 97.62 195 ILE A C 1
ATOM 1423 O O . ILE A 1 195 ? 15.736 2.529 -2.134 1.00 97.62 195 ILE A O 1
ATOM 1427 N N . GLY A 1 196 ? 13.895 1.294 -1.835 1.00 96.44 196 GLY A N 1
ATOM 1428 C CA . GLY A 1 196 ? 13.858 1.242 -0.379 1.00 96.44 196 GLY A CA 1
ATOM 1429 C C . GLY A 1 196 ? 13.117 2.413 0.264 1.00 96.44 196 GLY A C 1
ATOM 1430 O O . GLY A 1 196 ? 12.853 2.382 1.468 1.00 96.44 196 GLY A O 1
ATOM 1431 N N . THR A 1 197 ? 12.756 3.452 -0.496 1.00 96.88 197 THR A N 1
ATOM 1432 C CA . THR A 1 197 ? 12.169 4.680 0.069 1.00 96.88 197 THR A CA 1
ATOM 1433 C C . THR A 1 197 ? 10.729 4.500 0.550 1.00 96.88 197 THR A C 1
ATOM 1435 O O . THR A 1 197 ? 10.263 5.271 1.395 1.00 96.88 197 THR A O 1
ATOM 1438 N N . MET A 1 198 ? 10.015 3.484 0.050 1.00 96.88 198 MET A N 1
ATOM 1439 C CA . MET A 1 198 ? 8.645 3.175 0.472 1.00 96.88 198 MET A CA 1
ATOM 1440 C C . MET A 1 198 ? 8.595 2.234 1.682 1.00 96.88 198 MET A C 1
ATOM 1442 O O . MET A 1 198 ? 7.607 2.253 2.416 1.00 96.88 198 MET A O 1
ATOM 1446 N N . ALA A 1 199 ? 9.658 1.463 1.935 1.00 94.75 199 ALA A N 1
ATOM 1447 C CA . ALA A 1 199 ? 9.671 0.403 2.945 1.00 94.75 199 ALA A CA 1
ATOM 1448 C C . ALA A 1 199 ? 9.361 0.915 4.362 1.00 94.75 199 ALA A C 1
ATOM 1450 O O . ALA A 1 199 ? 8.474 0.397 5.038 1.00 94.75 199 ALA A O 1
ATOM 1451 N N . THR A 1 200 ? 10.046 1.971 4.809 1.00 95.38 200 THR A N 1
ATOM 1452 C CA . THR A 1 200 ? 9.836 2.546 6.149 1.00 95.38 200 THR A CA 1
ATOM 1453 C C . THR A 1 200 ? 8.414 3.089 6.350 1.00 95.38 200 THR A C 1
ATOM 1455 O O . THR A 1 200 ? 7.753 2.652 7.296 1.00 95.38 200 THR A O 1
ATOM 1458 N N . PRO A 1 201 ? 7.891 4.012 5.514 1.00 95.69 201 PRO A N 1
ATOM 1459 C CA . PRO A 1 201 ? 6.541 4.536 5.722 1.00 95.69 201 PRO A CA 1
ATOM 1460 C C . PRO A 1 201 ? 5.448 3.465 5.565 1.00 95.69 201 PRO A C 1
ATOM 1462 O O . PRO A 1 201 ? 4.495 3.463 6.346 1.00 95.69 201 PRO A O 1
ATOM 1465 N N . ALA A 1 202 ? 5.594 2.516 4.631 1.00 96.31 202 ALA A N 1
ATOM 1466 C CA . ALA A 1 202 ? 4.675 1.381 4.516 1.00 96.31 202 ALA A CA 1
ATOM 1467 C C . ALA A 1 202 ? 4.726 0.475 5.762 1.00 96.31 202 ALA A C 1
ATOM 1469 O O . ALA A 1 202 ? 3.684 0.064 6.279 1.00 96.31 202 ALA A O 1
ATOM 1470 N N . GLY A 1 203 ? 5.921 0.227 6.305 1.00 96.50 203 GLY A N 1
ATOM 1471 C CA . GLY A 1 203 ? 6.124 -0.542 7.533 1.00 96.50 203 GLY A CA 1
ATOM 1472 C C . GLY A 1 203 ? 5.473 0.094 8.765 1.00 96.50 203 GLY A C 1
ATOM 1473 O O . GLY A 1 203 ? 4.874 -0.617 9.577 1.00 96.50 203 GLY A O 1
ATOM 1474 N N . VAL A 1 204 ? 5.513 1.427 8.886 1.00 95.38 204 VAL A N 1
ATOM 1475 C CA . VAL A 1 204 ? 4.816 2.161 9.958 1.00 95.38 204 VAL A CA 1
ATOM 1476 C C . VAL A 1 204 ? 3.303 1.966 9.850 1.00 95.38 204 VAL A C 1
ATOM 1478 O O . VAL A 1 204 ? 2.673 1.579 10.834 1.00 95.38 204 VAL A O 1
ATOM 1481 N N . ILE A 1 205 ? 2.732 2.144 8.652 1.00 95.38 205 ILE A N 1
ATOM 1482 C CA . ILE A 1 205 ? 1.305 1.894 8.380 1.00 95.38 205 ILE A CA 1
ATOM 1483 C C . ILE A 1 205 ? 0.936 0.458 8.771 1.00 95.38 205 ILE A C 1
ATOM 1485 O O . ILE A 1 205 ? -0.004 0.246 9.536 1.00 95.38 205 ILE A O 1
ATOM 1489 N N . GLY A 1 206 ? 1.717 -0.530 8.325 1.00 96.06 206 GLY A N 1
ATOM 1490 C CA . GLY A 1 206 ? 1.484 -1.936 8.651 1.00 96.06 206 GLY A CA 1
ATOM 1491 C C . GLY A 1 206 ? 1.541 -2.239 10.151 1.00 96.06 206 GLY A C 1
ATOM 1492 O O . GLY A 1 206 ? 0.694 -2.973 10.667 1.00 96.06 206 GLY A O 1
ATOM 1493 N N . THR A 1 207 ? 2.503 -1.652 10.863 1.00 95.75 207 THR A N 1
ATOM 1494 C CA . THR A 1 207 ? 2.654 -1.819 12.318 1.00 95.75 207 THR A CA 1
ATOM 1495 C C . THR A 1 207 ? 1.463 -1.224 13.058 1.00 95.75 207 THR A C 1
ATOM 1497 O O . THR A 1 207 ? 0.877 -1.879 13.917 1.00 95.75 207 THR A O 1
ATOM 1500 N N . MET A 1 208 ? 1.047 -0.014 12.688 1.00 93.06 208 MET A N 1
ATOM 1501 C CA . MET A 1 208 ? -0.117 0.647 13.276 1.00 93.06 208 MET A CA 1
ATOM 1502 C C . MET A 1 208 ? -1.403 -0.148 13.046 1.00 93.06 208 MET A C 1
ATOM 1504 O O . MET A 1 208 ? -2.161 -0.344 13.991 1.00 93.06 208 MET A O 1
ATOM 1508 N N . THR A 1 209 ? -1.639 -0.652 11.829 1.00 94.38 209 THR A N 1
ATOM 1509 C CA . THR A 1 209 ? -2.796 -1.517 11.543 1.00 94.38 209 THR A CA 1
ATOM 1510 C C . THR A 1 209 ? -2.769 -2.793 12.379 1.00 94.38 209 THR A C 1
ATOM 1512 O O . THR A 1 209 ? -3.796 -3.188 12.926 1.00 94.38 209 THR A O 1
ATOM 1515 N N . THR A 1 210 ? -1.600 -3.420 12.522 1.00 95.88 210 THR A N 1
ATOM 1516 C CA . THR A 1 210 ? -1.442 -4.651 13.311 1.00 95.88 210 THR A CA 1
ATOM 1517 C C . THR A 1 210 ? -1.744 -4.403 14.789 1.00 95.88 210 THR A C 1
ATOM 1519 O O . THR A 1 210 ? -2.558 -5.114 15.377 1.00 95.88 210 THR A O 1
ATOM 1522 N N . SER A 1 211 ? -1.165 -3.352 15.377 1.00 93.75 211 SER A N 1
ATOM 1523 C CA . SER A 1 211 ? -1.421 -2.966 16.770 1.00 93.75 211 SER A CA 1
ATOM 1524 C C . SER A 1 211 ? -2.884 -2.590 17.007 1.00 93.75 211 SER A C 1
ATOM 1526 O O . SER A 1 211 ? -3.465 -2.965 18.023 1.00 93.75 211 SER A O 1
ATOM 1528 N N . ALA A 1 212 ? -3.502 -1.889 16.054 1.00 91.69 212 ALA A N 1
ATOM 1529 C CA . ALA A 1 212 ? -4.908 -1.516 16.124 1.00 91.69 212 ALA A CA 1
ATOM 1530 C C . ALA A 1 212 ? -5.832 -2.743 16.082 1.00 91.69 212 ALA A C 1
ATOM 1532 O O . ALA A 1 212 ? -6.770 -2.839 16.872 1.00 91.69 212 ALA A O 1
ATOM 1533 N N . HIS A 1 213 ? -5.542 -3.719 15.216 1.00 94.62 213 HIS A N 1
ATOM 1534 C CA . HIS A 1 213 ? -6.270 -4.987 15.190 1.00 94.62 213 HIS A CA 1
ATOM 1535 C C . HIS A 1 213 ? -6.101 -5.790 16.481 1.00 94.62 213 HIS A C 1
ATOM 1537 O O . HIS A 1 213 ? -7.091 -6.322 16.985 1.00 94.62 213 HIS A O 1
ATOM 1543 N N . ALA A 1 214 ? -4.885 -5.864 17.025 1.00 94.75 214 ALA A N 1
ATOM 1544 C CA . ALA A 1 214 ? -4.625 -6.568 18.275 1.00 94.75 214 ALA A CA 1
ATOM 1545 C C . ALA A 1 214 ? -5.422 -5.958 19.440 1.00 94.75 214 ALA A C 1
ATOM 1547 O O . ALA A 1 214 ? -6.146 -6.676 20.129 1.00 94.75 214 ALA A O 1
ATOM 1548 N N . GLU A 1 215 ? -5.373 -4.632 19.613 1.00 91.75 215 GLU A N 1
ATOM 1549 C CA . GLU A 1 215 ? -6.146 -3.966 20.666 1.00 91.75 215 GLU A CA 1
ATOM 1550 C C . GLU A 1 215 ? -7.652 -4.119 20.444 1.00 91.75 215 GLU A C 1
A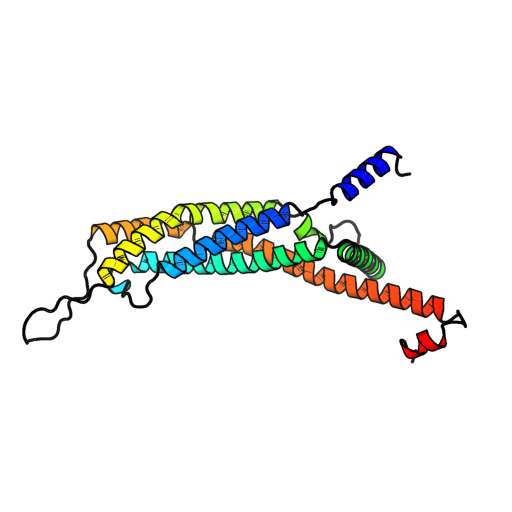TOM 1552 O O . GLU A 1 215 ? -8.381 -4.384 21.396 1.00 91.75 215 GLU A O 1
ATOM 1557 N N . ARG A 1 216 ? -8.127 -4.034 19.195 1.00 92.31 216 ARG A N 1
ATOM 1558 C CA . ARG A 1 216 ? -9.533 -4.288 18.864 1.00 92.31 216 ARG A CA 1
ATOM 1559 C C . ARG A 1 216 ? -9.985 -5.662 19.370 1.00 92.31 216 ARG A C 1
ATOM 1561 O O . ARG A 1 216 ? -11.037 -5.756 19.992 1.00 92.31 216 ARG A O 1
ATOM 1568 N N . VAL A 1 217 ? -9.225 -6.728 19.116 1.00 94.12 217 VAL A N 1
ATOM 1569 C CA . VAL A 1 217 ? -9.579 -8.090 19.567 1.00 94.12 217 VAL A CA 1
ATOM 1570 C C . VAL A 1 217 ? -9.652 -8.167 21.094 1.00 94.12 217 VAL A C 1
ATOM 1572 O O . VAL A 1 217 ? -10.616 -8.716 21.641 1.00 94.12 217 VAL A O 1
ATOM 1575 N N . THR A 1 218 ? -8.681 -7.569 21.784 1.00 92.88 218 THR A N 1
ATOM 1576 C CA . THR A 1 218 ? -8.693 -7.463 23.247 1.00 92.88 218 THR A CA 1
ATOM 1577 C C . THR A 1 218 ? -9.931 -6.707 23.725 1.00 92.88 218 THR A C 1
ATOM 1579 O O . THR A 1 218 ? -10.685 -7.224 24.546 1.00 92.88 218 THR A O 1
ATOM 1582 N N . ALA A 1 219 ? -10.215 -5.536 23.158 1.00 87.69 219 ALA A N 1
ATOM 1583 C CA . ALA A 1 219 ? -11.357 -4.709 23.524 1.00 87.69 219 ALA A CA 1
ATOM 1584 C C . ALA A 1 219 ? -12.690 -5.455 23.366 1.00 87.69 219 ALA A C 1
ATOM 1586 O O . ALA A 1 219 ? -13.492 -5.474 24.295 1.00 87.69 219 ALA A O 1
ATOM 1587 N N . HIS A 1 220 ? -12.902 -6.146 22.242 1.00 89.81 220 HIS A N 1
ATOM 1588 C CA . HIS A 1 220 ? -14.093 -6.984 22.034 1.00 89.81 220 HIS A CA 1
ATOM 1589 C C . HIS A 1 220 ? -14.231 -8.070 23.105 1.00 89.81 220 HIS A C 1
ATOM 1591 O O . HIS A 1 220 ? -15.327 -8.312 23.606 1.00 89.81 220 HIS A O 1
ATOM 1597 N N . THR A 1 221 ? -13.118 -8.692 23.497 1.00 92.00 221 THR A N 1
ATOM 1598 C CA . THR A 1 221 ? -13.108 -9.715 24.550 1.00 92.00 221 THR A CA 1
ATOM 1599 C C . THR A 1 221 ? -13.538 -9.136 25.898 1.00 92.00 221 THR A C 1
ATOM 1601 O O . THR A 1 221 ? -14.385 -9.719 26.574 1.00 92.00 221 THR A O 1
ATOM 1604 N N . TYR A 1 222 ? -12.995 -7.982 26.289 1.00 85.06 222 TYR A N 1
ATOM 1605 C CA . TYR A 1 222 ? -13.336 -7.335 27.559 1.00 85.06 222 TYR A CA 1
ATOM 1606 C C . TYR A 1 222 ? -14.748 -6.746 27.562 1.00 85.06 222 TYR A C 1
ATOM 1608 O O . TYR A 1 222 ? -15.449 -6.861 28.566 1.00 85.06 222 TYR A O 1
ATOM 1616 N N . PHE A 1 223 ? -15.207 -6.203 26.433 1.00 84.44 223 PHE A N 1
ATOM 1617 C CA . PHE A 1 223 ? -16.595 -5.781 26.277 1.00 84.44 223 PHE A CA 1
ATOM 1618 C C . PHE A 1 223 ? -17.555 -6.960 26.462 1.00 84.44 223 PHE A C 1
ATOM 1620 O O . PHE A 1 223 ? -18.491 -6.870 27.253 1.00 84.44 223 PHE A O 1
ATOM 1627 N N . LYS A 1 224 ? -17.287 -8.097 25.802 1.00 87.00 224 LYS A N 1
ATOM 1628 C CA . LYS A 1 224 ? -18.098 -9.309 25.962 1.00 87.00 224 LYS A CA 1
ATOM 1629 C C . LYS A 1 224 ? -18.117 -9.786 27.416 1.00 87.00 224 LYS A C 1
ATOM 1631 O O . LYS A 1 224 ? -19.195 -10.018 27.945 1.00 87.00 224 LYS A O 1
ATOM 1636 N N . LYS A 1 225 ? -16.959 -9.847 28.085 1.00 81.62 225 LYS A N 1
ATOM 1637 C CA . LYS A 1 225 ? -16.880 -10.203 29.514 1.00 81.62 225 LYS A CA 1
ATOM 1638 C C . LYS A 1 225 ? -17.726 -9.282 30.394 1.00 81.62 225 LYS A C 1
ATOM 1640 O O . LYS A 1 225 ? -18.391 -9.763 31.302 1.00 81.62 225 LYS A O 1
ATOM 1645 N N . ALA A 1 226 ? -17.725 -7.976 30.132 1.00 76.62 226 ALA A N 1
ATOM 1646 C CA . ALA A 1 226 ? -18.539 -7.032 30.894 1.00 76.62 226 ALA A CA 1
ATOM 1647 C C . ALA A 1 226 ? -20.042 -7.218 30.642 1.00 76.62 226 ALA A C 1
ATOM 1649 O O . ALA A 1 226 ? -20.834 -7.123 31.580 1.00 76.62 226 ALA A O 1
ATOM 1650 N N . VAL A 1 227 ? -20.442 -7.517 29.402 1.00 76.19 227 VAL A N 1
ATOM 1651 C CA . VAL A 1 227 ? -21.830 -7.876 29.075 1.00 76.19 227 VAL A CA 1
ATOM 1652 C C . VAL A 1 227 ? -22.230 -9.169 29.785 1.00 76.19 227 VAL A C 1
ATOM 1654 O O . VAL A 1 227 ? -23.264 -9.184 30.448 1.00 76.19 227 VAL A O 1
ATOM 1657 N N . ASP A 1 228 ? -21.398 -10.208 29.714 1.00 73.62 228 ASP A N 1
ATOM 1658 C CA . ASP A 1 228 ? -21.634 -11.502 30.361 1.00 73.62 228 ASP A CA 1
ATOM 1659 C C . ASP A 1 228 ? -21.733 -11.350 31.889 1.00 73.62 228 ASP A C 1
ATOM 1661 O O . ASP A 1 228 ? -22.650 -11.891 32.493 1.00 73.62 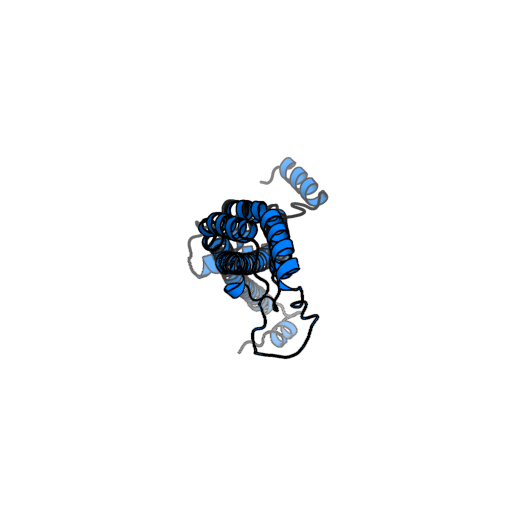228 ASP A O 1
ATOM 1665 N N . PHE A 1 229 ? -20.865 -10.547 32.515 1.00 68.19 229 PHE A N 1
ATOM 1666 C CA . PHE A 1 229 ? -20.952 -10.210 33.941 1.00 68.19 229 PHE A CA 1
ATOM 1667 C C . PHE A 1 229 ? -22.249 -9.459 34.269 1.00 68.19 229 PHE A C 1
ATOM 1669 O O . PHE A 1 229 ? -22.956 -9.803 35.211 1.00 68.19 229 PHE A O 1
ATOM 1676 N N . THR A 1 230 ? -22.608 -8.452 33.468 1.00 64.94 230 THR A N 1
ATOM 1677 C CA . THR A 1 230 ? -23.796 -7.624 33.724 1.00 64.94 230 THR A CA 1
ATOM 1678 C C . THR A 1 230 ? -25.091 -8.412 33.541 1.00 64.94 230 THR A C 1
ATOM 1680 O O . THR A 1 230 ? -26.023 -8.222 34.318 1.00 64.94 230 THR A O 1
ATOM 1683 N N . ILE A 1 231 ? -25.174 -9.280 32.529 1.00 59.50 231 ILE A N 1
ATOM 1684 C CA . ILE A 1 231 ? -26.342 -10.133 32.277 1.00 59.50 231 ILE A CA 1
ATOM 1685 C C . ILE A 1 231 ? -26.353 -11.304 33.259 1.00 59.50 231 ILE A C 1
ATOM 1687 O O . ILE A 1 231 ? -27.367 -11.520 33.912 1.00 59.50 231 ILE A O 1
ATOM 1691 N N . GLY A 1 232 ? -25.237 -12.014 33.412 1.00 55.06 232 GLY A N 1
ATOM 1692 C CA . GLY A 1 232 ? -25.096 -13.139 34.331 1.00 55.06 232 GLY A CA 1
ATOM 1693 C C . GLY A 1 232 ? -25.411 -12.735 35.767 1.00 55.06 232 GLY A C 1
ATOM 1694 O O . GLY A 1 232 ? -26.389 -13.210 36.333 1.00 55.06 232 GLY A O 1
ATOM 1695 N N . GLU A 1 233 ? -24.674 -11.793 36.353 1.00 56.78 233 GLU A N 1
ATOM 1696 C CA . GLU A 1 233 ? -24.856 -11.473 37.774 1.00 56.78 233 GLU A CA 1
ATOM 1697 C C . GLU A 1 233 ? -26.166 -10.731 38.082 1.00 56.78 233 GLU A C 1
ATOM 1699 O O . GLU A 1 233 ? -26.769 -10.976 39.129 1.00 56.78 233 GLU A O 1
ATOM 1704 N N . ASN A 1 234 ? -26.671 -9.869 37.185 1.00 52.81 234 ASN A N 1
ATOM 1705 C CA . ASN A 1 234 ? -27.902 -9.112 37.468 1.00 52.81 234 ASN A CA 1
ATOM 1706 C C . ASN A 1 234 ? -29.197 -9.819 37.037 1.00 52.81 234 ASN A C 1
ATOM 1708 O O . ASN A 1 234 ? -30.256 -9.480 37.566 1.00 52.81 234 ASN A O 1
ATOM 1712 N N . GLN A 1 235 ? -29.161 -10.777 36.100 1.00 55.59 235 GLN A N 1
ATOM 1713 C CA . GLN A 1 235 ? -30.371 -11.473 35.628 1.00 55.59 235 GLN A CA 1
ATOM 1714 C C . GLN A 1 235 ? -30.580 -12.854 36.253 1.00 55.59 235 GLN A C 1
ATOM 1716 O O . GLN A 1 235 ? -31.702 -13.352 36.206 1.00 55.59 235 GLN A O 1
ATOM 1721 N N . LEU A 1 236 ? -29.576 -13.452 36.909 1.00 56.25 236 LEU A N 1
ATOM 1722 C CA . LEU A 1 236 ? -29.783 -14.676 37.703 1.00 56.25 236 LEU A CA 1
ATOM 1723 C C . LEU A 1 236 ? -30.813 -14.483 38.826 1.00 56.25 236 LEU A C 1
ATOM 1725 O O . LEU A 1 236 ? -31.487 -15.431 39.219 1.00 56.25 236 LEU A O 1
ATOM 1729 N N . ASN A 1 237 ? -30.973 -13.246 39.299 1.00 59.62 237 ASN A N 1
ATOM 1730 C CA . ASN A 1 237 ? -31.958 -12.880 40.314 1.00 59.62 237 ASN A CA 1
ATOM 1731 C C . ASN A 1 237 ? -33.331 -12.508 39.724 1.00 59.62 237 ASN A C 1
ATOM 1733 O O . ASN A 1 237 ? -34.252 -12.212 40.485 1.00 59.62 237 ASN A O 1
ATOM 1737 N N . ASN A 1 238 ? -33.486 -12.496 38.393 1.00 61.44 238 ASN A N 1
ATOM 1738 C CA . ASN A 1 238 ? -34.745 -12.205 37.712 1.00 61.44 238 ASN A CA 1
ATOM 1739 C C . ASN A 1 238 ? -35.475 -13.518 37.360 1.00 61.44 238 ASN A C 1
ATOM 1741 O O . ASN A 1 238 ? -35.103 -14.181 36.385 1.00 61.44 238 ASN A O 1
ATOM 1745 N N . PRO A 1 239 ? -36.550 -13.892 38.085 1.00 67.69 239 PRO A N 1
ATOM 1746 C CA . PRO A 1 239 ? -37.210 -15.187 37.908 1.00 67.69 239 PRO A CA 1
ATOM 1747 C C . PRO A 1 239 ? -37.790 -15.395 36.506 1.00 67.69 239 PRO A C 1
ATOM 1749 O O . PRO A 1 239 ? -37.968 -16.530 36.083 1.00 67.69 239 PRO A O 1
ATOM 1752 N N . ALA A 1 240 ? -38.093 -14.311 35.783 1.00 66.06 240 ALA A N 1
ATOM 1753 C CA . ALA A 1 240 ? -38.761 -14.374 34.487 1.00 66.06 240 ALA A CA 1
ATOM 1754 C C . ALA A 1 240 ? -37.854 -14.854 33.343 1.00 66.06 240 ALA A C 1
ATOM 1756 O O . ALA A 1 240 ? -38.366 -15.326 32.332 1.00 66.06 240 ALA A O 1
ATOM 1757 N N . ILE A 1 241 ? -36.530 -14.710 33.476 1.00 59.53 241 ILE A N 1
ATOM 1758 C CA . ILE A 1 241 ? -35.573 -15.083 32.419 1.00 59.53 241 ILE A CA 1
ATOM 1759 C C . ILE A 1 241 ? -34.446 -15.999 32.907 1.00 59.53 241 ILE A C 1
ATOM 1761 O O . ILE A 1 241 ? -33.589 -16.382 32.116 1.00 59.53 241 ILE A O 1
ATOM 1765 N N . MET A 1 242 ? -34.458 -16.377 34.187 1.00 64.06 242 MET A N 1
ATOM 1766 C CA . MET A 1 242 ? -33.426 -17.197 34.823 1.00 64.06 242 MET A CA 1
ATOM 1767 C C . MET A 1 242 ? -33.151 -18.511 34.075 1.00 64.06 242 MET A C 1
ATOM 1769 O O . MET A 1 242 ? -31.988 -18.851 33.875 1.00 64.06 242 MET A O 1
ATOM 1773 N N . ASP A 1 243 ? -34.187 -19.238 33.648 1.00 65.75 243 ASP A N 1
ATOM 1774 C CA . ASP A 1 243 ? -34.008 -20.536 32.979 1.00 65.75 243 ASP A CA 1
ATOM 1775 C C . ASP A 1 243 ? -33.355 -20.380 31.596 1.00 65.75 243 ASP A C 1
ATOM 1777 O O . ASP A 1 243 ? -32.435 -21.123 31.265 1.00 65.75 243 ASP A O 1
ATOM 1781 N N . ALA A 1 244 ? -33.734 -19.342 30.841 1.00 61.06 244 ALA A N 1
ATOM 1782 C CA . ALA A 1 244 ? -33.107 -19.014 29.559 1.00 61.06 244 ALA A CA 1
ATOM 1783 C C . ALA A 1 244 ? -31.650 -18.546 29.732 1.00 61.06 244 ALA A C 1
ATOM 1785 O O . ALA A 1 244 ? -30.784 -18.879 28.927 1.00 61.06 244 ALA A O 1
ATOM 1786 N N . VAL A 1 245 ? -31.356 -17.799 30.803 1.00 59.94 245 VAL A N 1
ATOM 1787 C CA . VAL A 1 245 ? -29.984 -17.389 31.138 1.00 59.94 245 VAL A CA 1
ATOM 1788 C C . VAL A 1 245 ? -29.128 -18.607 31.508 1.00 59.94 245 VAL A C 1
ATOM 1790 O O . VAL A 1 245 ? -28.009 -18.703 31.019 1.00 59.94 245 VAL A O 1
ATOM 1793 N N . LYS A 1 246 ? -29.650 -19.565 32.289 1.00 64.88 246 LYS A N 1
ATOM 1794 C CA . LYS A 1 246 ? -28.942 -20.808 32.662 1.00 64.88 246 LYS A CA 1
ATOM 1795 C C . LYS A 1 246 ? -28.719 -21.769 31.490 1.00 64.88 246 LYS A C 1
ATOM 1797 O O . LYS A 1 246 ? -27.736 -22.500 31.496 1.00 64.88 246 LYS A O 1
ATOM 1802 N N . GLU A 1 247 ? -29.610 -21.782 30.501 1.00 60.47 247 GLU A N 1
ATOM 1803 C CA . GLU A 1 247 ? -29.471 -22.609 29.293 1.00 60.47 247 GLU A CA 1
ATOM 1804 C C . GLU A 1 247 ? -28.358 -22.092 28.366 1.00 60.47 247 GLU A C 1
ATOM 1806 O O . GLU A 1 247 ? -27.616 -22.875 27.777 1.00 60.47 247 GLU A O 1
ATOM 1811 N N . VAL A 1 248 ? -28.210 -20.767 28.267 1.00 52.88 248 VAL A N 1
ATOM 1812 C CA . VAL A 1 248 ? -27.178 -20.121 27.437 1.00 52.88 248 VAL A CA 1
ATOM 1813 C C . VAL A 1 248 ? -25.847 -19.971 28.189 1.00 52.88 248 VAL A C 1
ATOM 1815 O O . VAL A 1 248 ? -24.785 -20.021 27.569 1.00 52.88 248 VAL A O 1
ATOM 1818 N N . TYR A 1 249 ? -25.896 -19.830 29.516 1.00 53.97 249 TYR A N 1
ATOM 1819 C CA . TYR A 1 249 ? -24.743 -19.711 30.410 1.00 53.97 249 TYR A CA 1
ATOM 1820 C C . TYR A 1 249 ? -24.883 -20.688 31.590 1.00 53.97 249 TYR A C 1
ATOM 1822 O O . TYR A 1 249 ? -25.308 -20.285 32.679 1.00 53.97 249 TYR A O 1
ATOM 1830 N N . PRO A 1 250 ? -24.536 -21.974 31.399 1.00 54.59 250 PRO A N 1
ATOM 1831 C CA . PRO A 1 250 ? -24.495 -22.931 32.492 1.00 54.59 250 PRO A CA 1
ATOM 1832 C C . PRO A 1 250 ? -23.400 -22.486 33.462 1.00 54.59 250 PRO A C 1
ATOM 1834 O O . PRO A 1 250 ? -22.233 -22.391 33.088 1.00 54.59 250 PRO A O 1
ATOM 1837 N N . LEU A 1 251 ? -23.786 -22.144 34.687 1.00 51.62 251 LEU A N 1
ATOM 1838 C CA . LEU A 1 251 ? -22.830 -21.955 35.771 1.00 51.62 251 LEU A CA 1
ATOM 1839 C C . LEU A 1 251 ? -22.401 -23.349 36.234 1.00 51.62 251 LEU A C 1
ATOM 1841 O O . LEU A 1 251 ? -23.274 -24.153 36.571 1.00 51.62 251 LEU A O 1
ATOM 1845 N N . ASP A 1 252 ? -21.096 -23.617 36.204 1.00 47.66 252 ASP A N 1
ATOM 1846 C CA . ASP A 1 252 ? -20.495 -24.812 36.813 1.00 47.66 252 ASP A CA 1
ATOM 1847 C C . ASP A 1 252 ? -20.718 -24.848 38.337 1.00 47.66 252 ASP A C 1
ATOM 1849 O O . ASP A 1 252 ? -20.640 -23.774 38.985 1.00 47.66 252 ASP A O 1
#

pLDDT: mean 81.46, std 17.49, range [38.5, 98.19]

Foldseek 3Di:
DQDPVNVVVVVVCVVVVHCVAQPLLVLLVVLLVLLVVLLVLLVVLDDPPFPVVLQLLVLLNVLSVLVSVLSVLLNVLSVLLSVLRVQCPPPVLVVLLVQLLVLVCVVVVNDPPDDQLLCCSSPDDVLSVQLVVLSVLVSVCSVVSSVLSVVSCVQQVDQQPPPDDDDDDDRPRRHDDPVSSVSSVVSSVSSVVSRPSNVVSSVVSNVSSVSSVVSSVSSNVSSVVVVLCCCVVVCCPPPVCNVVNCVVPPDD

Radius of gyration: 28.84 Å; chains: 1; bounding box: 66×50×87 Å

Secondary structure (DSSP, 8-state):
---HHHHHHHHHHHHTTSSSS-HHHHHHHHHHHHHHHHHHHHHHH--TT--TTTTT-HHHHHHHHHHHHHHHHHHHHHHHHHHHHHHHTSHHHHHHHHHHHHHHHHHTT--TTSPPGGGHHHH--HHHHHHHHHHHHHHHHHHHHHHHHHHHHHHHTS-----S--------PPPPPHHHHHHHHHHHHHHGGGTTTTHHHHHHHHHHHHHHHHHHHHHHHHHHHHHHHHHHHHHTT-TTTHHHHHHHS---

Sequence (252 aa):
MIQQKDLARFKRFAKSSGIGQAVNLTKGQAIKADVAAMMASFSACMDDDADYVAGGVQSLTNAITSLSGELTDAHGKLDAWNGYIALAMKPEELNTVAMGVEIYRLLESIPNDTPAPSLQPILSKSELIALENSVKPVKAKESPIVSLMGQINGILAKPSDSGGSDSGGGSSKPNLPQHLKNQAATLASELQPLIGTMATPAGVIGTMTTSAHAERVTAHTYFKKAVDFTIGENQLNNPAIMDAVKEVYPLD